Protein AF-A0A960TKS0-F1 (afdb_monomer_lite)

pLDDT: mean 80.81, std 13.72, range [23.64, 98.06]

Foldseek 3Di:
DPCPVCVVVVNDPVLLVVLLCCLVVQVLDLVQLVLSLLLSVLSSLLSVLVVLLPDPDDPVVSVVSLVVSLLCNLVSLLLSLLVVLLVCVVVVPPCSVVLVVLSVVCSVVSVVLSVVCVVPVNVSSVVNSVSSVVSSSCCSVPPVNVVSVVCVVVVNPSNVVVVVCQVLLLHAAAQNSQVSSCVSVVDPPDHGGDDPDLLSQLLSLCNSLVLDLPQLVLLLLLSVLSSLLSVLLNLLVDDDDPVSLVVNLVSLVVSLVSLVLSVVLLLVLCVVLVPVCSVVLVVLSVVVSVVSVVLSVVVVVPPSVSSNVSSSVSNSSSSCCSSPPSSVRCVVCVVCSVVSNVVSVVCVVVVVDDDDPVSVVSSCSSVVPDDPD

Structure (mmCIF, N/CA/C/O backbone):
data_AF-A0A960TKS0-F1
#
_entry.id   AF-A0A960TKS0-F1
#
loop_
_atom_site.group_PDB
_atom_site.id
_atom_site.type_symbol
_atom_site.label_atom_id
_atom_site.label_alt_id
_atom_site.label_comp_id
_atom_site.label_asym_id
_atom_site.label_entity_id
_atom_site.label_seq_id
_atom_site.pdbx_PDB_ins_code
_atom_site.Cartn_x
_atom_site.Cartn_y
_atom_site.Cartn_z
_atom_site.occupancy
_atom_site.B_iso_or_equiv
_atom_site.auth_seq_id
_atom_site.auth_comp_id
_atom_site.auth_asym_id
_atom_site.auth_atom_id
_atom_site.pdbx_PDB_model_num
ATOM 1 N N . MET A 1 1 ? 14.261 31.686 -4.290 1.00 29.03 1 MET A N 1
ATOM 2 C CA . MET A 1 1 ? 14.493 30.701 -5.366 1.00 29.03 1 MET A CA 1
ATOM 3 C C . MET A 1 1 ? 13.372 29.688 -5.274 1.00 29.03 1 MET A C 1
ATOM 5 O O . MET A 1 1 ? 13.028 29.329 -4.158 1.00 29.03 1 MET A O 1
ATOM 9 N N . ALA A 1 2 ? 12.714 29.358 -6.385 1.00 23.64 2 ALA A N 1
ATOM 10 C CA . ALA A 1 2 ? 11.594 28.424 -6.367 1.00 23.64 2 ALA A CA 1
ATOM 11 C C . ALA A 1 2 ? 12.135 27.023 -6.065 1.00 23.64 2 ALA A C 1
ATOM 13 O O . ALA A 1 2 ? 12.734 26.409 -6.942 1.00 23.64 2 ALA A O 1
ATOM 14 N N . THR A 1 3 ? 11.972 26.576 -4.820 1.00 28.86 3 THR A N 1
ATOM 15 C CA . THR A 1 3 ? 12.259 25.207 -4.395 1.00 28.86 3 THR A CA 1
ATOM 16 C C . THR A 1 3 ? 11.462 24.277 -5.300 1.00 28.86 3 THR A C 1
ATOM 18 O O . THR A 1 3 ? 10.240 24.411 -5.410 1.00 28.86 3 THR A O 1
ATOM 21 N N . THR A 1 4 ? 12.139 23.413 -6.044 1.00 33.38 4 THR A N 1
ATOM 22 C CA . THR A 1 4 ? 11.448 22.487 -6.947 1.00 33.38 4 THR A CA 1
ATOM 23 C C . THR A 1 4 ? 10.613 21.503 -6.119 1.00 33.38 4 THR A C 1
ATOM 25 O O . THR A 1 4 ? 10.952 21.206 -4.976 1.00 33.38 4 THR A O 1
ATOM 28 N N . LEU A 1 5 ? 9.515 20.970 -6.673 1.00 34.06 5 LEU A N 1
ATOM 29 C CA . LEU A 1 5 ? 8.706 19.935 -6.000 1.00 34.06 5 LEU A CA 1
ATOM 30 C C . LEU A 1 5 ? 9.573 18.738 -5.548 1.00 34.06 5 LEU A C 1
ATOM 32 O O . LEU A 1 5 ? 9.270 18.099 -4.553 1.00 34.06 5 LEU A O 1
ATOM 36 N N . LEU A 1 6 ? 10.685 18.492 -6.251 1.00 38.09 6 LEU A N 1
ATOM 37 C CA . LEU A 1 6 ? 11.687 17.475 -5.932 1.00 38.09 6 LEU A CA 1
ATOM 38 C C . LEU A 1 6 ? 12.498 17.822 -4.672 1.00 38.09 6 LEU A C 1
ATOM 40 O O . LEU A 1 6 ? 12.660 16.972 -3.807 1.00 38.09 6 LEU A O 1
ATOM 44 N N . GLU A 1 7 ? 12.935 19.073 -4.512 1.00 42.66 7 GLU A N 1
ATOM 45 C CA . GLU A 1 7 ? 13.607 19.534 -3.286 1.00 42.66 7 GLU A CA 1
ATOM 46 C C . GLU A 1 7 ? 12.662 19.536 -2.075 1.00 42.66 7 GLU A C 1
ATOM 48 O O . GLU A 1 7 ? 13.095 19.243 -0.963 1.00 42.66 7 GLU A O 1
ATOM 53 N N . PHE A 1 8 ? 11.369 19.818 -2.284 1.00 45.19 8 PHE A N 1
ATOM 54 C CA . PHE A 1 8 ? 10.342 19.695 -1.241 1.00 45.19 8 PHE A CA 1
ATOM 55 C C . PHE A 1 8 ? 10.125 18.237 -0.802 1.00 45.19 8 PHE A C 1
ATOM 57 O O . PHE A 1 8 ? 9.848 17.990 0.367 1.00 45.19 8 PHE A O 1
ATOM 64 N N . LEU A 1 9 ? 10.303 17.282 -1.719 1.00 49.50 9 LEU A N 1
ATOM 65 C CA . LEU A 1 9 ? 10.216 15.841 -1.466 1.00 49.50 9 LEU A CA 1
ATOM 66 C C . LEU A 1 9 ? 11.556 15.212 -1.051 1.00 49.50 9 LEU A C 1
ATOM 68 O O . LEU A 1 9 ? 11.643 14.000 -0.970 1.00 49.50 9 LEU A O 1
ATOM 72 N N . GLY A 1 10 ? 12.616 15.994 -0.820 1.00 55.44 10 GLY A N 1
ATOM 73 C CA . GLY A 1 10 ? 13.904 15.465 -0.352 1.00 55.44 10 GLY A CA 1
ATOM 74 C C . GLY A 1 10 ? 14.844 14.905 -1.432 1.00 55.44 10 GLY A C 1
ATOM 75 O O . GLY A 1 10 ? 15.977 14.552 -1.092 1.00 55.44 10 GLY A O 1
ATOM 76 N N . LEU A 1 11 ? 14.442 14.913 -2.713 1.00 64.94 11 LEU A N 1
ATOM 77 C CA . LEU A 1 11 ? 15.249 14.532 -3.885 1.00 64.94 11 LEU A CA 1
ATOM 78 C C . LEU A 1 11 ? 16.321 15.587 -4.188 1.00 64.94 11 LEU A C 1
ATOM 80 O O . LEU A 1 11 ? 16.148 16.451 -5.052 1.00 64.94 11 LEU A O 1
ATOM 84 N N . THR A 1 12 ? 17.438 15.521 -3.464 1.00 76.31 12 THR A N 1
ATOM 85 C CA . THR A 1 12 ? 18.626 16.327 -3.768 1.00 76.31 12 THR A CA 1
ATOM 86 C C . THR A 1 12 ? 19.459 15.671 -4.879 1.00 76.31 12 THR A C 1
ATOM 88 O O . THR A 1 12 ? 19.372 14.453 -5.067 1.00 76.31 12 THR A O 1
ATOM 91 N N . PRO A 1 13 ? 20.282 16.438 -5.620 1.00 77.88 13 PRO A N 1
ATOM 92 C CA . PRO A 1 13 ? 21.159 15.880 -6.651 1.00 77.88 13 PRO A CA 1
ATOM 93 C C . PRO A 1 13 ? 22.086 14.768 -6.137 1.00 77.88 13 PRO A C 1
ATOM 95 O O . PRO A 1 13 ? 22.368 13.817 -6.861 1.00 77.88 13 PRO A O 1
ATOM 98 N N . GLU A 1 14 ? 22.539 14.864 -4.886 1.00 80.94 14 GLU A N 1
ATOM 99 C CA . GLU A 1 14 ? 23.403 13.861 -4.257 1.00 80.94 14 GLU A CA 1
ATOM 100 C C . GLU A 1 14 ? 22.658 12.540 -4.036 1.00 80.94 14 GLU A C 1
ATOM 102 O O . GLU A 1 14 ? 23.186 11.475 -4.353 1.00 80.94 14 GLU A O 1
ATOM 107 N N . LEU A 1 15 ? 21.419 12.614 -3.538 1.00 82.81 15 LEU A N 1
ATOM 108 C CA . LEU A 1 15 ? 20.574 11.444 -3.301 1.00 82.81 15 LEU A CA 1
ATOM 109 C C . LEU A 1 15 ? 20.222 10.740 -4.615 1.00 82.81 15 LEU A C 1
ATOM 111 O O . LEU A 1 15 ? 20.266 9.519 -4.716 1.00 82.81 15 LEU A O 1
ATOM 115 N N . GLU A 1 16 ? 19.918 11.513 -5.652 1.00 84.88 16 GLU A N 1
ATOM 116 C CA . GLU A 1 16 ? 19.671 10.975 -6.985 1.00 84.88 16 GLU A CA 1
ATOM 117 C C . GLU A 1 16 ? 20.902 10.268 -7.559 1.00 84.88 16 GLU A C 1
ATOM 119 O O . GLU A 1 16 ? 20.766 9.199 -8.146 1.00 84.88 16 GLU A O 1
ATOM 124 N N . GLN A 1 17 ? 22.099 10.833 -7.382 1.00 87.56 17 GLN A N 1
ATOM 125 C CA . GLN A 1 17 ? 23.336 10.202 -7.837 1.00 87.56 17 GLN A CA 1
ATOM 126 C C . GLN A 1 17 ? 23.604 8.880 -7.101 1.00 87.56 17 GLN A C 1
ATOM 128 O O . GLN A 1 17 ? 24.080 7.920 -7.710 1.00 87.56 17 GLN A O 1
ATOM 133 N N . GLU A 1 18 ? 23.290 8.813 -5.805 1.00 89.56 18 GLU A N 1
ATOM 134 C CA . GLU A 1 18 ? 23.361 7.578 -5.022 1.00 89.56 18 GLU A CA 1
ATOM 135 C C . GLU A 1 18 ? 22.391 6.517 -5.562 1.00 89.56 18 GLU A C 1
ATOM 137 O O . GLU A 1 18 ? 22.807 5.388 -5.834 1.00 89.56 18 GLU A O 1
ATOM 142 N N . ILE A 1 19 ? 21.132 6.892 -5.800 1.00 92.31 19 ILE A N 1
ATOM 143 C CA . ILE A 1 19 ? 20.110 5.999 -6.364 1.00 92.31 19 ILE A CA 1
ATOM 144 C C . ILE A 1 19 ? 20.502 5.532 -7.773 1.00 92.31 19 ILE A C 1
ATOM 146 O O . ILE A 1 19 ? 20.386 4.346 -8.074 1.00 92.31 19 ILE A O 1
ATOM 150 N N . ASP A 1 20 ? 21.015 6.428 -8.623 1.00 91.62 20 ASP A N 1
ATOM 151 C CA . ASP A 1 20 ? 21.479 6.106 -9.981 1.00 91.62 20 ASP A CA 1
ATOM 152 C C . ASP A 1 20 ? 22.578 5.047 -9.958 1.00 91.62 20 ASP A C 1
ATOM 154 O O . ASP A 1 20 ? 22.542 4.074 -10.718 1.00 91.62 20 ASP A O 1
ATOM 158 N N . LYS A 1 21 ? 23.531 5.208 -9.036 1.00 92.44 21 LYS A N 1
ATOM 159 C CA . LYS A 1 21 ? 24.614 4.254 -8.838 1.00 92.44 21 LYS A CA 1
ATOM 160 C C . LYS A 1 21 ? 24.083 2.896 -8.377 1.00 92.44 21 LYS A C 1
ATOM 162 O O . LYS A 1 21 ? 24.409 1.886 -8.998 1.00 92.44 21 LYS A O 1
ATOM 167 N N . ILE A 1 22 ? 23.247 2.872 -7.334 1.00 93.00 22 ILE A N 1
ATOM 168 C CA . ILE A 1 22 ? 22.625 1.643 -6.812 1.00 93.00 22 ILE A CA 1
ATOM 169 C C . ILE A 1 22 ? 21.883 0.912 -7.936 1.00 93.00 22 ILE A C 1
ATOM 171 O O . ILE A 1 22 ? 22.071 -0.290 -8.122 1.00 93.00 22 ILE A O 1
ATOM 175 N N . TRP A 1 23 ? 21.083 1.639 -8.717 1.00 94.69 23 TRP A N 1
ATOM 176 C CA . TRP A 1 23 ? 20.275 1.074 -9.791 1.00 94.69 23 TRP A CA 1
ATOM 177 C C . TRP A 1 23 ? 21.117 0.460 -10.913 1.00 94.69 23 TRP A C 1
ATOM 179 O O . TRP A 1 23 ? 20.883 -0.683 -11.311 1.00 94.69 23 TRP A O 1
ATOM 189 N N . LYS A 1 24 ? 22.116 1.198 -11.413 1.00 90.50 24 LYS A N 1
ATOM 190 C CA . LYS A 1 24 ? 22.960 0.760 -12.537 1.00 90.50 24 LYS A CA 1
ATOM 191 C C . LYS A 1 24 ? 23.892 -0.391 -12.172 1.00 90.50 24 LYS A C 1
ATOM 193 O O . LYS A 1 24 ? 24.143 -1.246 -13.017 1.00 90.50 24 LYS A O 1
ATOM 198 N N . GLU A 1 25 ? 24.407 -0.417 -10.946 1.00 91.88 25 GLU A N 1
ATOM 199 C CA . GLU A 1 25 ? 25.354 -1.446 -10.501 1.00 91.88 25 GLU A CA 1
ATOM 200 C C . GLU A 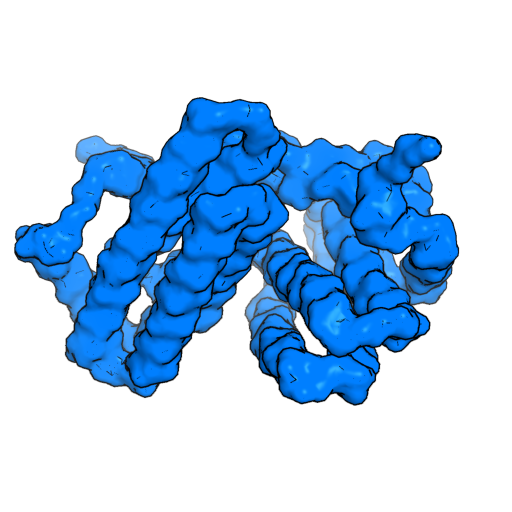1 25 ? 24.654 -2.724 -10.007 1.00 91.88 25 GLU A C 1
ATOM 202 O O . GLU A 1 25 ? 25.235 -3.804 -10.083 1.00 91.88 25 GLU A O 1
ATOM 207 N N . GLY A 1 26 ? 23.411 -2.626 -9.522 1.00 89.31 26 GLY A N 1
ATOM 208 C CA . GLY A 1 26 ? 22.747 -3.722 -8.809 1.00 89.31 26 GLY A CA 1
ATOM 209 C C . GLY A 1 26 ? 21.944 -4.713 -9.654 1.00 89.31 26 GLY A C 1
ATOM 210 O O . GLY A 1 26 ? 21.497 -5.727 -9.130 1.00 89.31 26 GLY A O 1
ATOM 211 N N . GLY A 1 27 ? 21.749 -4.462 -10.953 1.00 90.31 27 GLY A N 1
ATOM 212 C CA . GLY A 1 27 ? 21.009 -5.390 -11.822 1.00 90.31 27 GLY A CA 1
ATOM 213 C C . GLY A 1 27 ? 19.511 -5.505 -11.496 1.00 90.31 27 GLY A C 1
ATOM 214 O O . GLY A 1 27 ? 18.890 -6.517 -11.806 1.00 90.31 27 GLY A O 1
ATOM 215 N N . TYR A 1 28 ? 18.923 -4.467 -10.895 1.00 94.69 28 TYR A N 1
ATOM 216 C CA . TYR A 1 28 ? 17.540 -4.470 -10.396 1.00 94.69 28 TYR A CA 1
ATOM 217 C C . TYR A 1 28 ? 16.462 -4.263 -11.471 1.00 94.69 28 TYR A C 1
ATOM 219 O O . TYR A 1 28 ? 15.277 -4.424 -11.195 1.00 94.69 28 TYR A O 1
ATOM 227 N N . SER A 1 29 ? 16.845 -3.910 -12.702 1.00 94.88 29 SER A N 1
ATOM 228 C CA . SER A 1 29 ? 15.874 -3.657 -13.770 1.00 94.88 29 SER A CA 1
ATOM 229 C C . SER A 1 29 ? 15.241 -4.948 -14.292 1.00 94.88 29 SER A C 1
ATOM 231 O O . SER A 1 29 ? 15.910 -5.913 -14.700 1.00 94.88 29 SER A O 1
ATOM 233 N N . LEU A 1 30 ? 13.915 -4.933 -14.360 1.00 95.00 30 LEU A N 1
ATOM 234 C CA . LEU A 1 30 ? 13.114 -5.970 -14.987 1.00 95.00 30 LEU A CA 1
ATOM 235 C C . LEU A 1 30 ? 12.801 -5.666 -16.453 1.00 95.00 30 LEU A C 1
ATOM 237 O O . LEU A 1 30 ? 12.329 -6.552 -17.164 1.00 95.00 30 LEU A O 1
ATOM 241 N N . ASN A 1 31 ? 13.111 -4.457 -16.933 1.00 92.56 31 ASN A N 1
ATOM 242 C CA . ASN A 1 31 ? 12.661 -3.926 -18.224 1.00 92.56 31 ASN A CA 1
ATOM 243 C C . ASN A 1 31 ? 11.125 -3.867 -18.336 1.00 92.56 31 ASN A C 1
ATOM 245 O O . ASN A 1 31 ? 10.556 -4.025 -19.423 1.00 92.56 31 ASN A O 1
ATOM 249 N N . ILE A 1 32 ? 10.461 -3.642 -17.199 1.00 93.38 32 ILE A N 1
ATOM 250 C CA . ILE A 1 32 ? 9.020 -3.413 -17.092 1.00 93.38 32 ILE A CA 1
ATOM 251 C C . ILE A 1 32 ? 8.852 -2.011 -16.494 1.00 93.38 32 ILE A C 1
ATOM 253 O O . ILE A 1 32 ? 8.927 -1.876 -15.275 1.00 93.38 32 ILE A O 1
ATOM 257 N N . PRO A 1 33 ? 8.657 -0.948 -17.304 1.00 92.44 33 PRO A N 1
ATOM 258 C CA . PRO A 1 33 ? 8.833 0.435 -16.853 1.00 92.44 33 PRO A CA 1
ATOM 259 C C . PRO A 1 33 ? 8.040 0.832 -15.606 1.00 92.44 33 PRO A C 1
ATOM 261 O O . PRO A 1 33 ? 8.549 1.575 -14.776 1.00 92.44 33 PRO A O 1
ATOM 264 N N . VAL A 1 34 ? 6.809 0.333 -15.454 1.00 89.81 34 VAL A N 1
ATOM 265 C CA . VAL A 1 34 ? 5.982 0.636 -14.276 1.00 89.81 34 VAL A CA 1
ATOM 266 C C . VAL A 1 34 ? 6.516 -0.023 -13.000 1.00 89.81 34 VAL A C 1
ATOM 268 O O . VAL A 1 34 ? 6.481 0.603 -11.948 1.00 89.81 34 VAL A O 1
ATOM 271 N N . ILE A 1 35 ? 7.060 -1.240 -13.098 1.00 94.75 35 ILE A N 1
ATOM 272 C CA . ILE A 1 35 ? 7.649 -1.945 -11.956 1.00 94.75 35 ILE A CA 1
ATOM 273 C C . ILE A 1 35 ? 9.020 -1.360 -11.627 1.00 94.75 35 ILE A C 1
ATOM 275 O O . ILE A 1 35 ? 9.285 -1.040 -10.476 1.00 94.75 35 ILE A O 1
ATOM 279 N N . ASP A 1 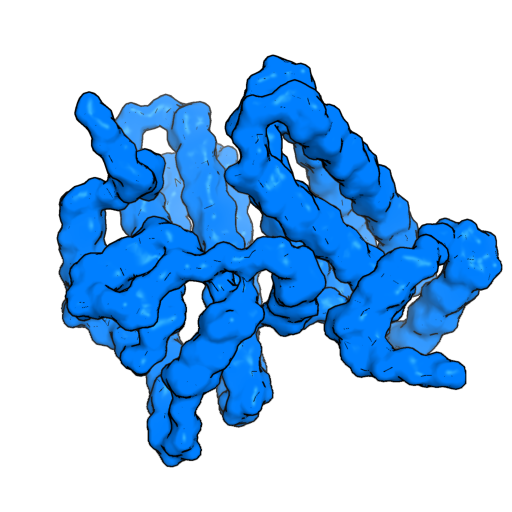36 ? 9.858 -1.113 -12.637 1.00 96.19 36 ASP A N 1
ATOM 280 C CA . ASP A 1 36 ? 11.163 -0.475 -12.442 1.00 96.19 36 ASP A CA 1
ATOM 281 C C . ASP A 1 36 ? 11.015 0.918 -11.795 1.00 96.19 36 ASP A C 1
ATOM 283 O O . ASP A 1 36 ? 11.837 1.314 -10.969 1.00 96.19 36 ASP A O 1
ATOM 287 N N . LEU A 1 37 ? 9.943 1.654 -12.121 1.00 94.06 37 LEU A N 1
ATOM 288 C CA . LEU A 1 37 ? 9.575 2.893 -11.434 1.00 94.06 37 LEU A CA 1
ATOM 289 C C . LEU A 1 37 ? 9.220 2.660 -9.965 1.00 94.06 37 LEU A C 1
ATOM 291 O O . LEU A 1 37 ? 9.697 3.415 -9.117 1.00 94.06 37 LEU A O 1
ATOM 295 N N . GLN A 1 38 ? 8.412 1.644 -9.657 1.00 92.50 38 GLN A N 1
ATOM 296 C CA . GLN A 1 38 ? 8.066 1.318 -8.273 1.00 92.50 38 GLN A CA 1
ATOM 297 C C . GLN A 1 38 ? 9.302 0.884 -7.469 1.00 92.50 38 GLN A C 1
ATOM 299 O O . GLN A 1 38 ? 9.521 1.398 -6.375 1.00 92.50 38 GLN A O 1
ATOM 304 N N . HIS A 1 39 ? 10.182 0.052 -8.029 1.00 97.19 39 HIS A N 1
ATOM 305 C CA . HIS A 1 39 ? 11.446 -0.317 -7.385 1.00 97.19 39 HIS A CA 1
ATOM 306 C C . HIS A 1 39 ? 12.320 0.903 -7.094 1.00 97.19 39 HIS A C 1
ATOM 308 O O . HIS A 1 39 ? 12.823 1.054 -5.983 1.00 97.19 39 HIS A O 1
ATOM 314 N N . LEU A 1 40 ? 12.471 1.811 -8.063 1.00 95.25 40 LEU A N 1
ATOM 315 C CA . LEU A 1 40 ? 13.232 3.045 -7.865 1.00 95.25 40 LEU A CA 1
ATOM 316 C C . LEU A 1 40 ? 12.633 3.939 -6.776 1.00 95.25 40 LEU A C 1
ATOM 318 O O . LEU A 1 40 ? 13.387 4.548 -6.018 1.00 95.25 40 LEU A O 1
ATOM 322 N N . TRP A 1 41 ? 11.305 4.002 -6.665 1.00 92.69 41 TRP A N 1
ATOM 323 C CA . TRP A 1 41 ? 10.654 4.754 -5.593 1.00 92.69 41 TRP A CA 1
ATOM 324 C C . TRP A 1 41 ? 10.863 4.108 -4.218 1.00 92.69 41 TRP A C 1
ATOM 326 O O . TRP A 1 41 ? 11.183 4.811 -3.264 1.00 92.69 41 TRP A O 1
ATOM 336 N N . LEU A 1 42 ? 10.790 2.777 -4.110 1.00 95.38 42 LEU A N 1
ATOM 337 C CA . LEU A 1 42 ? 11.111 2.064 -2.867 1.00 95.38 42 LEU A CA 1
ATOM 338 C C . LEU A 1 42 ? 12.569 2.290 -2.440 1.00 95.38 42 LEU A C 1
ATOM 340 O O . LEU A 1 42 ? 12.834 2.553 -1.267 1.00 95.38 42 LEU A O 1
ATOM 344 N N . ILE A 1 43 ? 13.512 2.258 -3.388 1.00 95.88 43 ILE A N 1
ATOM 345 C CA . ILE A 1 43 ? 14.921 2.595 -3.130 1.00 95.88 43 ILE A CA 1
ATOM 346 C C . ILE A 1 43 ? 15.034 4.037 -2.632 1.00 95.88 43 ILE A C 1
ATOM 348 O O . ILE A 1 43 ? 15.731 4.285 -1.652 1.00 95.88 43 ILE A O 1
ATOM 352 N N . PHE A 1 44 ? 14.318 4.974 -3.257 1.00 92.81 44 PHE A N 1
ATOM 353 C CA . PHE A 1 44 ? 14.291 6.365 -2.821 1.00 92.81 44 PHE A CA 1
ATOM 354 C C . PHE A 1 44 ? 13.801 6.521 -1.372 1.00 92.81 44 PHE A C 1
ATOM 356 O O . PHE A 1 44 ? 14.480 7.183 -0.591 1.00 92.81 44 PHE A O 1
ATOM 363 N N . LEU A 1 45 ? 12.695 5.878 -0.984 1.00 89.88 45 LEU A N 1
ATOM 364 C CA . LEU A 1 45 ? 12.165 5.950 0.387 1.00 89.88 45 LEU A CA 1
ATOM 365 C C . LEU A 1 45 ? 13.155 5.387 1.418 1.00 89.88 45 LEU A C 1
ATOM 367 O O . LEU A 1 45 ? 13.330 5.952 2.498 1.00 89.88 45 LEU A O 1
ATOM 371 N N . ILE A 1 46 ? 13.858 4.305 1.072 1.00 94.06 46 ILE A N 1
ATOM 372 C CA . ILE A 1 46 ? 14.924 3.744 1.912 1.00 94.06 46 ILE A CA 1
ATOM 373 C C . ILE A 1 46 ? 16.093 4.726 2.038 1.00 94.06 46 ILE A C 1
ATOM 375 O O . ILE A 1 46 ? 16.601 4.939 3.140 1.00 94.06 46 ILE A O 1
ATOM 379 N N . SER A 1 47 ? 16.519 5.343 0.936 1.00 91.88 47 SER A N 1
ATOM 380 C CA . SER A 1 47 ? 17.606 6.321 0.957 1.00 91.88 47 SER A CA 1
ATOM 381 C C . SER A 1 47 ? 17.217 7.607 1.701 1.00 91.88 47 SER A C 1
ATOM 383 O O . SER A 1 47 ? 18.068 8.218 2.350 1.00 91.88 47 SER A O 1
ATOM 385 N N . ASP A 1 48 ? 15.940 8.000 1.693 1.00 87.25 48 ASP A N 1
ATOM 386 C CA . ASP A 1 48 ? 15.451 9.132 2.486 1.00 87.25 48 ASP A CA 1
ATOM 387 C C . ASP A 1 48 ? 15.438 8.811 3.994 1.00 87.25 48 ASP A C 1
ATOM 389 O O . ASP A 1 48 ? 15.839 9.650 4.805 1.00 87.25 48 ASP A O 1
ATOM 393 N N . LEU A 1 49 ? 15.136 7.563 4.392 1.00 88.06 49 LEU A N 1
ATOM 394 C CA . LEU A 1 49 ? 15.364 7.093 5.771 1.00 88.06 49 LEU A CA 1
ATOM 395 C C . LEU A 1 49 ? 16.852 7.135 6.159 1.00 88.06 49 LEU A C 1
ATOM 397 O O . LEU A 1 49 ? 17.187 7.570 7.262 1.00 88.06 49 LEU A O 1
ATOM 401 N N . GLU A 1 50 ? 17.759 6.719 5.267 1.00 89.38 50 GLU A N 1
ATOM 402 C CA . GLU A 1 50 ? 19.214 6.788 5.498 1.00 89.38 50 GLU A CA 1
ATOM 403 C C . GLU A 1 50 ? 19.704 8.227 5.670 1.00 89.38 50 GLU A C 1
ATOM 405 O O . GLU A 1 50 ? 20.603 8.500 6.472 1.00 89.38 50 GLU A O 1
ATOM 410 N N . LYS A 1 51 ? 19.115 9.163 4.927 1.00 87.75 51 LYS A N 1
ATOM 411 C CA . LYS A 1 51 ? 19.387 10.590 5.068 1.00 87.75 51 LYS A CA 1
ATOM 412 C C . LYS A 1 51 ? 18.863 11.110 6.401 1.00 87.75 51 LYS A C 1
ATOM 414 O O . LYS A 1 51 ? 19.621 11.766 7.113 1.00 87.75 51 LYS A O 1
ATOM 419 N N . LEU A 1 52 ? 17.618 10.785 6.758 1.00 85.19 52 LEU A N 1
ATOM 420 C CA . LEU A 1 52 ? 16.999 11.172 8.026 1.00 85.19 52 LEU A CA 1
ATOM 421 C C . LEU A 1 52 ? 17.835 10.707 9.227 1.00 85.19 52 LEU A C 1
ATOM 423 O O . LEU A 1 52 ? 18.072 11.489 10.143 1.00 85.19 52 LEU A O 1
ATOM 427 N N . GLN A 1 53 ? 18.351 9.474 9.185 1.00 84.81 53 GLN A N 1
ATOM 428 C CA . GLN A 1 53 ? 19.223 8.912 10.224 1.00 84.81 53 GLN A CA 1
ATOM 429 C C . GLN A 1 53 ? 20.492 9.750 10.467 1.00 84.81 53 GLN A C 1
ATOM 431 O O . GLN A 1 53 ? 21.010 9.787 11.581 1.00 84.81 53 GLN A O 1
ATOM 436 N N . LYS A 1 54 ? 21.014 10.411 9.426 1.00 85.44 54 LYS A N 1
ATOM 437 C CA . LYS A 1 54 ? 22.243 11.219 9.484 1.00 85.44 54 LYS A CA 1
ATOM 438 C C . LYS A 1 54 ? 21.987 12.673 9.893 1.00 85.44 54 LYS A C 1
ATOM 440 O O . LYS A 1 54 ? 22.951 13.412 10.087 1.00 85.44 54 LYS A O 1
ATOM 445 N N . MET A 1 55 ? 20.729 13.109 9.974 1.00 84.19 55 MET A N 1
ATOM 446 C CA . MET A 1 55 ? 20.399 14.487 10.333 1.00 84.19 55 MET A CA 1
ATOM 447 C C . MET A 1 55 ? 20.506 14.716 11.845 1.00 84.19 55 MET A C 1
ATOM 449 O O . MET A 1 55 ? 20.071 13.892 12.645 1.00 84.19 55 MET A O 1
ATOM 453 N N . ASP A 1 56 ? 21.020 15.884 12.234 1.00 84.94 56 ASP A N 1
ATOM 454 C CA . ASP A 1 56 ? 21.035 16.339 13.629 1.00 84.94 56 ASP A CA 1
ATOM 455 C C . ASP A 1 56 ? 19.701 17.028 13.972 1.00 84.94 56 ASP A C 1
ATOM 457 O O . ASP A 1 56 ? 19.581 18.255 13.951 1.00 84.94 56 ASP A O 1
ATOM 461 N N . LEU A 1 57 ? 18.656 16.219 14.184 1.00 79.88 57 LEU A N 1
ATOM 462 C CA . LEU A 1 57 ? 17.298 16.676 14.503 1.00 79.88 57 LEU A CA 1
ATOM 463 C C . LEU A 1 57 ? 16.940 16.425 15.968 1.00 79.88 57 LEU A C 1
ATOM 465 O O . LEU A 1 57 ? 17.380 15.457 16.593 1.00 79.88 57 LEU A O 1
ATOM 469 N N . LYS A 1 58 ? 16.042 17.255 16.512 1.00 83.38 58 LYS A N 1
ATOM 470 C CA . LYS A 1 58 ? 15.429 16.975 17.817 1.00 83.38 58 LYS A CA 1
ATOM 471 C C . LYS A 1 58 ? 14.506 15.761 17.720 1.00 83.38 58 LYS A C 1
ATOM 473 O O . LYS A 1 58 ? 13.895 15.517 16.684 1.00 83.38 58 LYS A O 1
ATOM 478 N N . LYS A 1 59 ? 14.330 15.047 18.838 1.00 78.12 59 LYS A N 1
ATOM 479 C CA . LYS A 1 59 ? 13.521 13.814 18.916 1.00 78.12 59 LYS A CA 1
ATOM 480 C C . LYS A 1 59 ? 12.109 13.964 18.329 1.00 78.12 59 LYS A C 1
ATOM 482 O O . LYS A 1 59 ? 11.670 13.084 17.597 1.00 78.12 59 LYS A O 1
ATOM 487 N N . ASP A 1 60 ? 11.424 15.068 18.625 1.00 75.19 60 ASP A N 1
ATOM 488 C CA . ASP A 1 60 ? 10.053 15.298 18.147 1.00 75.19 60 ASP A CA 1
ATOM 489 C C . ASP A 1 60 ? 9.999 15.589 16.639 1.00 75.19 60 ASP A C 1
ATOM 491 O O . ASP A 1 60 ? 9.083 15.140 15.958 1.00 75.19 60 ASP A O 1
ATOM 495 N N . GLU A 1 61 ? 10.999 16.289 16.095 1.00 74.81 61 GLU A N 1
ATOM 496 C CA . GLU A 1 61 ? 11.104 16.565 14.656 1.00 74.81 61 GLU A CA 1
ATOM 497 C C . GLU A 1 61 ? 11.454 15.287 13.888 1.00 74.81 61 GLU A C 1
ATOM 499 O O . GLU A 1 61 ? 10.794 14.960 12.903 1.00 74.81 61 GLU A O 1
ATOM 504 N N . LEU A 1 62 ? 12.435 14.524 14.387 1.00 79.38 62 LEU A N 1
ATOM 505 C CA . LEU A 1 62 ? 12.828 13.223 13.845 1.00 79.38 62 LEU A CA 1
ATOM 506 C C . LEU A 1 62 ? 11.626 12.282 13.743 1.00 79.38 62 LEU A C 1
ATOM 508 O O . LEU A 1 62 ? 11.437 11.640 12.714 1.00 79.38 62 LEU A O 1
ATOM 512 N N . LYS A 1 63 ? 10.799 12.233 14.795 1.00 75.62 63 LYS A N 1
ATOM 513 C CA . LYS A 1 63 ? 9.601 11.394 14.836 1.00 75.62 63 LYS A CA 1
ATOM 514 C C . LYS A 1 63 ? 8.615 11.741 13.718 1.00 75.62 63 LYS A C 1
ATOM 516 O O . LYS A 1 63 ? 8.133 10.832 13.057 1.00 75.62 63 LYS A O 1
ATOM 521 N N . VAL A 1 64 ? 8.358 13.025 13.464 1.00 70.25 64 VAL A N 1
ATOM 522 C CA . VAL A 1 64 ? 7.421 13.451 12.408 1.00 70.25 64 VAL A CA 1
ATOM 523 C C . VAL A 1 64 ? 7.918 13.054 11.016 1.00 70.25 64 VAL A C 1
ATOM 525 O O . VAL A 1 64 ? 7.149 12.520 10.222 1.00 70.25 64 VAL A O 1
ATOM 528 N N . TYR A 1 65 ? 9.197 13.291 10.706 1.00 76.94 65 TYR A N 1
ATOM 529 C CA . TYR A 1 65 ? 9.762 12.873 9.416 1.00 76.94 65 TYR A CA 1
ATOM 530 C C . TYR A 1 65 ? 9.768 11.354 9.267 1.00 76.94 65 TYR A C 1
ATOM 532 O O . TYR A 1 65 ? 9.422 10.841 8.207 1.00 76.94 65 TYR A O 1
ATOM 540 N N . TYR A 1 66 ? 10.117 10.643 10.337 1.00 81.88 66 TYR A N 1
ATOM 541 C CA . TYR A 1 66 ? 10.116 9.190 10.363 1.00 81.88 66 TYR A CA 1
ATOM 542 C C . TYR A 1 66 ? 8.721 8.613 10.090 1.00 81.88 66 TYR A C 1
ATOM 544 O O . TYR A 1 66 ? 8.580 7.749 9.226 1.00 81.88 66 TYR A O 1
ATOM 552 N N . GLU A 1 67 ? 7.695 9.112 10.785 1.00 72.75 67 GLU A N 1
ATOM 553 C CA . GLU A 1 67 ? 6.303 8.700 10.577 1.00 72.75 67 GLU A CA 1
ATOM 554 C C . GLU A 1 67 ? 5.892 8.955 9.121 1.00 72.75 67 GLU A C 1
ATOM 556 O O . GLU A 1 67 ? 5.435 8.038 8.453 1.00 72.75 67 GLU A O 1
ATOM 561 N N . ASN A 1 68 ? 6.167 10.141 8.568 1.00 70.56 68 ASN A N 1
ATOM 562 C CA . ASN A 1 68 ? 5.810 10.445 7.179 1.00 70.56 68 ASN A CA 1
ATOM 563 C C . ASN A 1 68 ? 6.469 9.491 6.163 1.00 70.56 68 ASN A C 1
ATOM 565 O O . ASN A 1 68 ? 5.790 9.003 5.263 1.00 70.56 68 ASN A O 1
ATOM 569 N N . ILE A 1 69 ? 7.774 9.214 6.295 1.00 77.81 69 ILE A N 1
ATOM 570 C CA . ILE A 1 69 ? 8.483 8.336 5.347 1.00 77.81 69 ILE A CA 1
ATOM 571 C C . ILE A 1 69 ? 8.022 6.882 5.499 1.00 77.81 69 ILE A C 1
ATOM 573 O O . ILE A 1 69 ? 7.857 6.179 4.505 1.00 77.81 69 ILE A O 1
ATOM 577 N N . THR A 1 70 ? 7.821 6.404 6.729 1.00 79.81 70 THR A N 1
ATOM 578 C CA . THR A 1 70 ? 7.446 5.000 6.959 1.00 79.81 70 THR A CA 1
ATOM 579 C C . THR A 1 70 ? 6.001 4.684 6.616 1.00 79.81 70 THR A C 1
ATOM 581 O O . THR A 1 70 ? 5.729 3.569 6.176 1.00 79.81 70 THR A O 1
ATOM 584 N N . HIS A 1 71 ? 5.103 5.658 6.746 1.00 70.31 71 HIS A N 1
ATOM 585 C CA . HIS A 1 71 ? 3.743 5.564 6.231 1.00 70.31 71 HIS A CA 1
ATOM 586 C C . HIS A 1 71 ? 3.748 5.395 4.706 1.00 70.31 71 HIS A C 1
ATOM 588 O O . HIS A 1 71 ? 3.314 4.355 4.210 1.00 70.31 71 HIS A O 1
ATOM 594 N N . GLU A 1 72 ? 4.389 6.322 3.980 1.00 75.38 72 GLU A N 1
ATOM 595 C CA . GLU A 1 72 ? 4.541 6.240 2.517 1.00 75.38 72 GLU A CA 1
ATOM 596 C C . GLU A 1 72 ? 5.219 4.928 2.085 1.00 75.38 72 GLU A C 1
ATOM 598 O O . GLU A 1 72 ? 4.812 4.300 1.112 1.00 75.38 72 GLU A O 1
ATOM 603 N N . LEU A 1 73 ? 6.228 4.463 2.829 1.00 81.38 73 LEU A N 1
ATOM 604 C CA . LEU A 1 73 ? 6.901 3.194 2.559 1.00 81.38 73 LEU A CA 1
ATOM 605 C C . LEU A 1 73 ? 5.962 1.992 2.673 1.00 81.38 73 LEU A C 1
ATOM 607 O O . LEU A 1 73 ? 5.986 1.135 1.789 1.00 81.38 73 LEU A O 1
ATOM 611 N N . ILE A 1 74 ? 5.170 1.896 3.745 1.00 77.25 74 ILE A N 1
ATOM 612 C CA . ILE A 1 74 ? 4.209 0.800 3.918 1.00 77.25 74 ILE A CA 1
ATOM 613 C C . ILE A 1 74 ? 3.192 0.840 2.778 1.00 77.25 74 ILE A C 1
ATOM 615 O O . ILE A 1 74 ? 3.007 -0.169 2.099 1.00 77.25 74 ILE A O 1
ATOM 619 N N . ASP A 1 75 ? 2.585 1.998 2.536 1.00 68.06 75 ASP A N 1
ATOM 620 C CA . ASP A 1 75 ? 1.553 2.177 1.519 1.00 68.06 75 ASP A CA 1
ATOM 621 C C . ASP A 1 75 ? 2.053 1.810 0.126 1.00 68.06 75 ASP A C 1
ATOM 623 O O . ASP A 1 75 ? 1.455 0.976 -0.565 1.00 68.06 75 ASP A O 1
ATOM 627 N N . PHE A 1 76 ? 3.195 2.373 -0.259 1.00 78.44 76 PHE A N 1
ATOM 628 C CA . PHE A 1 76 ? 3.758 2.157 -1.578 1.00 78.44 76 PHE A CA 1
ATOM 629 C C . PHE A 1 76 ? 4.240 0.717 -1.773 1.00 78.44 76 PHE A C 1
ATOM 631 O O . PHE A 1 76 ? 4.105 0.165 -2.863 1.00 78.44 76 PHE A O 1
ATOM 638 N N . THR A 1 77 ? 4.739 0.067 -0.716 1.00 83.31 77 THR A N 1
ATOM 639 C CA . THR A 1 77 ? 5.075 -1.364 -0.755 1.00 83.31 77 THR A CA 1
ATOM 640 C C . THR A 1 77 ? 3.830 -2.207 -1.036 1.00 83.31 77 THR A C 1
ATOM 642 O O . THR A 1 77 ? 3.865 -3.086 -1.896 1.00 83.31 77 THR A O 1
ATOM 645 N N . ILE A 1 78 ? 2.710 -1.943 -0.351 1.00 78.69 78 ILE A N 1
ATOM 646 C CA . ILE A 1 78 ? 1.468 -2.695 -0.579 1.00 78.69 78 ILE A CA 1
ATOM 647 C C . ILE A 1 78 ? 0.928 -2.403 -1.991 1.00 78.69 78 ILE A C 1
ATOM 649 O O . ILE A 1 78 ? 0.490 -3.333 -2.669 1.00 78.69 78 ILE A O 1
ATOM 653 N N . GLU A 1 79 ? 0.974 -1.150 -2.464 1.00 74.62 79 GLU A N 1
ATOM 654 C CA . GLU A 1 79 ? 0.596 -0.777 -3.840 1.00 74.62 79 GLU A CA 1
ATOM 655 C C . GLU A 1 79 ? 1.427 -1.530 -4.888 1.00 74.62 79 GLU A C 1
ATOM 657 O O . GLU A 1 79 ? 0.871 -2.094 -5.835 1.00 74.62 79 GLU A O 1
ATOM 662 N N . HIS A 1 80 ? 2.743 -1.582 -4.695 1.00 86.19 80 HIS A N 1
ATOM 663 C CA . HIS A 1 80 ? 3.675 -2.294 -5.561 1.00 86.19 80 HIS A CA 1
ATOM 664 C C . HIS A 1 80 ? 3.381 -3.800 -5.612 1.00 86.19 80 HIS A C 1
ATOM 666 O O . HIS A 1 80 ? 3.083 -4.327 -6.686 1.00 86.19 80 HIS A O 1
ATOM 672 N N . PHE A 1 81 ? 3.341 -4.472 -4.459 1.00 87.94 81 PHE A N 1
ATOM 673 C CA . PHE A 1 81 ? 3.038 -5.906 -4.384 1.00 87.94 81 PHE A CA 1
ATOM 674 C C . PHE A 1 81 ? 1.681 -6.248 -4.985 1.00 87.94 81 PHE A C 1
ATOM 676 O O . PHE A 1 81 ? 1.517 -7.268 -5.647 1.00 87.94 81 PHE A O 1
ATOM 683 N N . SER A 1 82 ? 0.693 -5.383 -4.787 1.00 78.56 82 SER A N 1
ATOM 684 C CA . SER A 1 82 ? -0.643 -5.603 -5.324 1.00 78.56 82 SER A CA 1
ATOM 685 C C . SER A 1 82 ? -0.680 -5.505 -6.852 1.00 78.56 82 SER A C 1
ATOM 687 O O . SER A 1 82 ? -1.411 -6.261 -7.498 1.00 78.56 82 SER A O 1
ATOM 689 N N . LEU A 1 83 ? 0.116 -4.609 -7.452 1.00 80.62 83 LEU A N 1
ATOM 690 C CA . LEU A 1 83 ? 0.266 -4.544 -8.906 1.00 80.62 83 LEU A CA 1
ATOM 691 C C . LEU A 1 83 ? 0.886 -5.838 -9.446 1.00 80.62 83 LEU A C 1
ATOM 693 O O . LEU A 1 83 ? 0.355 -6.420 -10.395 1.00 80.62 83 LEU A O 1
ATOM 697 N N . GLU A 1 84 ? 1.967 -6.307 -8.828 1.00 87.38 84 GLU A N 1
ATOM 698 C CA . GLU A 1 84 ? 2.633 -7.553 -9.210 1.00 87.38 84 GLU A CA 1
ATOM 699 C C . GLU A 1 84 ? 1.719 -8.769 -9.066 1.00 87.38 84 GLU A C 1
ATOM 701 O O . GLU A 1 84 ? 1.520 -9.520 -10.018 1.00 87.38 84 GLU A O 1
ATOM 706 N N . GLU A 1 85 ? 1.066 -8.925 -7.918 1.00 83.69 85 GLU A N 1
ATOM 707 C CA . GLU A 1 85 ? 0.130 -10.020 -7.663 1.00 83.69 85 GLU A CA 1
ATOM 708 C C . GLU A 1 85 ? -1.067 -9.998 -8.624 1.00 83.69 85 GLU A C 1
ATOM 710 O O . GLU A 1 85 ? -1.543 -11.053 -9.058 1.00 83.69 85 GLU A O 1
ATOM 715 N N . GLY A 1 86 ? -1.535 -8.807 -9.011 1.00 75.69 86 GLY A N 1
ATOM 716 C CA . GLY A 1 86 ? -2.553 -8.637 -10.044 1.00 75.69 86 GLY A CA 1
ATOM 717 C C . GLY A 1 86 ? -2.076 -9.111 -11.421 1.00 75.69 86 GLY A C 1
ATOM 718 O O . GLY A 1 86 ? -2.820 -9.785 -12.139 1.00 75.69 86 GLY A O 1
ATOM 719 N N . ILE A 1 87 ? -0.823 -8.817 -11.781 1.00 83.25 87 ILE A N 1
ATOM 720 C CA . ILE A 1 87 ? -0.174 -9.329 -12.997 1.00 83.25 87 ILE A CA 1
ATOM 721 C C . ILE A 1 87 ? -0.037 -10.857 -12.921 1.00 83.25 87 ILE A C 1
ATOM 723 O O . ILE A 1 87 ? -0.384 -11.550 -13.880 1.00 83.25 87 ILE A O 1
ATOM 727 N N . PHE A 1 88 ? 0.408 -11.398 -11.785 1.00 87.25 88 PHE A N 1
ATOM 728 C CA . PHE A 1 88 ? 0.571 -12.838 -11.575 1.00 87.25 88 PHE A CA 1
ATOM 729 C C . PHE A 1 88 ? -0.744 -13.585 -11.749 1.00 87.25 88 PHE A C 1
ATOM 731 O O . PHE A 1 88 ? -0.782 -14.609 -12.429 1.00 87.25 88 PHE A O 1
ATOM 738 N N . LEU A 1 89 ? -1.827 -13.056 -11.177 1.00 76.88 89 LEU A N 1
ATOM 739 C CA . LEU A 1 89 ? -3.166 -13.613 -11.332 1.00 76.88 89 LEU A CA 1
ATOM 740 C C . LEU A 1 89 ? -3.650 -13.527 -12.782 1.00 76.88 89 LEU A C 1
ATOM 742 O O . LEU A 1 89 ? -4.265 -14.462 -13.281 1.00 76.88 89 LEU A O 1
ATOM 746 N N . ARG A 1 90 ? -3.379 -12.415 -13.473 1.00 82.50 90 ARG A N 1
ATOM 747 C CA . ARG A 1 90 ? -3.829 -12.210 -14.855 1.00 82.50 90 ARG A CA 1
ATOM 748 C C . ARG A 1 90 ? -3.202 -13.194 -15.844 1.00 82.50 90 ARG A C 1
ATOM 750 O O . ARG A 1 90 ? -3.849 -13.535 -16.835 1.00 82.50 90 ARG A O 1
ATOM 757 N N . PHE A 1 91 ? -1.954 -13.574 -15.602 1.00 86.44 91 PHE A N 1
ATOM 758 C CA . PHE A 1 91 ? -1.131 -14.373 -16.510 1.00 86.44 91 PHE A CA 1
ATOM 759 C C . PHE A 1 91 ? -0.778 -15.760 -15.959 1.00 86.44 91 PHE A C 1
ATOM 761 O O . PHE A 1 91 ? 0.146 -16.403 -16.462 1.00 86.44 91 PHE A O 1
ATOM 768 N N . ASP A 1 92 ? -1.505 -16.201 -14.930 1.00 85.00 92 ASP A N 1
ATOM 769 C CA . ASP A 1 92 ? -1.368 -17.519 -14.313 1.00 85.00 92 ASP A CA 1
ATOM 770 C C . ASP A 1 92 ? 0.087 -17.852 -13.928 1.00 85.00 92 ASP A C 1
ATOM 772 O O . ASP A 1 92 ? 0.580 -18.950 -14.188 1.00 85.00 92 ASP A O 1
ATOM 776 N N . TYR A 1 93 ? 0.803 -16.893 -13.326 1.00 90.94 93 TYR A N 1
ATOM 777 C CA . TYR A 1 93 ? 2.189 -17.100 -12.897 1.00 90.94 93 TYR A CA 1
ATOM 778 C C . TYR A 1 93 ? 2.264 -18.250 -11.867 1.00 90.94 93 TYR A C 1
ATOM 780 O O . TYR A 1 93 ? 1.659 -18.136 -10.794 1.00 90.94 93 TYR A O 1
ATOM 788 N N . PRO A 1 94 ? 3.011 -19.343 -12.130 1.00 93.00 94 PRO A N 1
ATOM 789 C CA . PRO A 1 94 ? 2.956 -20.556 -11.309 1.00 93.00 94 PRO A CA 1
ATOM 790 C C . PRO A 1 94 ? 3.328 -20.349 -9.837 1.00 93.00 94 PRO A C 1
ATOM 792 O O . PRO A 1 94 ? 2.739 -20.975 -8.956 1.00 93.00 94 PRO A O 1
ATOM 795 N N . ASN A 1 95 ? 4.266 -19.440 -9.558 1.00 93.12 95 ASN A N 1
ATOM 796 C CA . ASN A 1 95 ? 4.755 -19.187 -8.201 1.00 93.12 95 ASN A CA 1
ATOM 797 C C . ASN A 1 95 ? 3.967 -18.087 -7.465 1.00 93.12 95 ASN A C 1
ATOM 799 O O . ASN A 1 95 ? 4.366 -17.698 -6.368 1.00 93.12 95 ASN A O 1
ATOM 803 N N . ASN A 1 96 ? 2.835 -17.612 -8.009 1.00 85.50 96 ASN A N 1
ATOM 804 C CA . ASN A 1 96 ? 2.015 -16.536 -7.427 1.00 85.50 96 ASN A CA 1
ATOM 805 C C . ASN A 1 96 ? 1.738 -16.739 -5.926 1.00 85.50 96 ASN A C 1
ATOM 807 O O . ASN A 1 96 ? 1.993 -15.857 -5.112 1.00 85.50 96 ASN A O 1
ATOM 811 N N . ALA A 1 97 ? 1.274 -17.930 -5.530 1.00 80.44 97 ALA A N 1
ATOM 812 C CA . ALA A 1 97 ? 0.928 -18.206 -4.135 1.00 80.44 97 ALA A CA 1
ATOM 813 C C . ALA A 1 97 ? 2.137 -18.121 -3.184 1.00 80.44 97 ALA A C 1
ATOM 815 O O . ALA A 1 97 ? 2.006 -17.635 -2.060 1.00 80.44 97 ALA A O 1
ATOM 816 N N . GLN A 1 98 ? 3.309 -18.589 -3.626 1.00 90.56 98 GLN A N 1
ATOM 817 C CA . GLN A 1 98 ? 4.541 -18.510 -2.841 1.00 90.56 98 GLN A CA 1
ATOM 818 C C . GLN A 1 98 ? 5.033 -17.065 -2.741 1.00 90.56 98 GLN A C 1
ATOM 820 O O . GLN A 1 98 ? 5.355 -16.612 -1.646 1.00 90.56 98 GLN A O 1
ATOM 825 N N . HIS A 1 99 ? 5.033 -16.347 -3.860 1.00 90.69 99 HIS A N 1
ATOM 826 C CA . HIS A 1 99 ? 5.490 -14.966 -3.948 1.00 90.69 99 HIS A CA 1
ATOM 827 C C . HIS A 1 99 ? 4.615 -14.039 -3.079 1.00 90.69 99 HIS A C 1
ATOM 829 O O . HIS A 1 99 ? 5.108 -13.361 -2.179 1.00 90.69 99 HIS A O 1
ATOM 835 N N . LYS A 1 100 ? 3.285 -14.152 -3.194 1.00 79.81 100 LYS A N 1
ATOM 836 C CA . LYS A 1 100 ? 2.318 -13.456 -2.327 1.00 79.81 100 LYS A CA 1
ATOM 837 C C . LYS A 1 100 ? 2.534 -13.742 -0.837 1.00 79.81 100 LYS A C 1
ATOM 839 O O . LYS A 1 100 ? 2.364 -12.862 0.004 1.00 79.81 100 LYS A O 1
ATOM 844 N N . LYS A 1 101 ? 2.923 -14.968 -0.472 1.00 81.19 101 LYS A N 1
ATOM 845 C CA . LYS A 1 101 ? 3.235 -15.302 0.926 1.00 81.19 101 LYS A CA 1
ATOM 846 C C . LYS A 1 101 ? 4.474 -14.550 1.425 1.00 81.19 101 LYS A C 1
ATOM 848 O O . LYS A 1 101 ? 4.481 -14.119 2.576 1.00 81.19 101 LYS A O 1
ATOM 853 N N . GLN A 1 102 ? 5.496 -14.379 0.585 1.00 90.25 102 GLN A N 1
ATOM 854 C CA . GLN A 1 102 ? 6.689 -13.594 0.922 1.00 90.25 102 GLN A CA 1
ATOM 855 C C . GLN A 1 102 ? 6.331 -12.118 1.136 1.00 90.25 102 GLN A C 1
ATOM 857 O O . GLN A 1 102 ? 6.736 -11.545 2.146 1.00 90.25 102 GLN A O 1
ATOM 862 N N . HIS A 1 103 ? 5.492 -11.546 0.267 1.00 91.25 103 HIS A N 1
ATOM 863 C CA . HIS A 1 103 ? 4.953 -10.189 0.420 1.00 91.25 103 HIS A CA 1
ATOM 864 C C . HIS A 1 103 ? 4.196 -10.001 1.734 1.00 91.25 103 HIS A C 1
ATOM 866 O O . HIS A 1 103 ? 4.473 -9.079 2.499 1.00 91.25 103 HIS A O 1
ATOM 872 N N . GLN A 1 104 ? 3.275 -10.913 2.049 1.00 80.12 104 GLN A N 1
ATOM 873 C CA . GLN A 1 104 ? 2.502 -10.863 3.293 1.00 80.12 104 GLN A CA 1
ATOM 874 C C . GLN A 1 104 ? 3.401 -10.929 4.534 1.00 80.12 104 GLN A C 1
ATOM 876 O O . GLN A 1 104 ? 3.199 -10.174 5.485 1.00 80.12 104 GLN A O 1
ATOM 881 N N . GLN A 1 105 ? 4.411 -11.804 4.518 1.00 88.75 105 GLN A N 1
ATOM 882 C CA . GLN A 1 105 ? 5.393 -11.900 5.598 1.00 88.75 105 GLN A CA 1
ATOM 883 C C . GLN A 1 105 ? 6.225 -10.622 5.726 1.00 88.75 105 GLN A C 1
ATOM 885 O O . GLN A 1 105 ? 6.460 -10.167 6.845 1.00 88.75 105 GLN A O 1
ATOM 890 N N . PHE A 1 106 ? 6.637 -10.022 4.606 1.00 93.31 106 PHE A N 1
ATOM 891 C CA . PHE A 1 106 ? 7.366 -8.758 4.616 1.00 93.31 106 PHE A CA 1
ATOM 892 C C . PHE A 1 106 ? 6.540 -7.635 5.231 1.00 93.31 106 PHE A C 1
ATOM 894 O O . PHE A 1 106 ? 7.019 -6.990 6.157 1.00 93.31 106 PHE A O 1
ATOM 901 N N . ILE A 1 107 ? 5.293 -7.447 4.788 1.00 84.38 107 ILE A N 1
ATOM 902 C CA . ILE A 1 107 ? 4.399 -6.408 5.317 1.00 84.38 107 ILE A CA 1
ATOM 903 C C . ILE A 1 107 ? 4.163 -6.582 6.818 1.00 84.38 107 ILE A C 1
ATOM 905 O O . ILE A 1 107 ? 4.179 -5.598 7.556 1.00 84.38 107 ILE A O 1
ATOM 909 N N . TYR A 1 108 ? 3.974 -7.820 7.282 1.00 81.31 108 TYR A N 1
ATOM 910 C CA . TYR A 1 108 ? 3.813 -8.105 8.707 1.00 81.31 108 TYR A CA 1
ATOM 911 C C . TYR A 1 108 ? 5.041 -7.657 9.516 1.00 81.31 108 TYR A C 1
ATOM 913 O O . TYR A 1 108 ? 4.911 -6.895 10.470 1.00 81.31 108 TYR A O 1
ATOM 921 N N . VAL A 1 109 ? 6.242 -8.074 9.098 1.00 89.62 109 VAL A N 1
ATOM 922 C CA . VAL A 1 109 ? 7.496 -7.719 9.786 1.00 89.62 109 VAL A CA 1
ATOM 923 C C . VAL A 1 109 ? 7.817 -6.228 9.647 1.00 89.62 109 VAL A C 1
ATOM 925 O O . VAL A 1 109 ? 8.389 -5.634 10.558 1.00 89.62 109 VAL A O 1
ATOM 928 N N . LEU A 1 110 ? 7.460 -5.610 8.520 1.00 89.88 110 LEU A N 1
ATOM 929 C CA . LEU A 1 110 ? 7.649 -4.185 8.283 1.00 89.88 110 LEU A CA 1
ATOM 930 C C . LEU A 1 110 ? 6.844 -3.354 9.283 1.00 89.88 110 LEU A C 1
ATOM 932 O O . LEU A 1 110 ? 7.417 -2.474 9.918 1.00 89.88 110 LEU A O 1
ATOM 936 N N . LYS A 1 111 ? 5.551 -3.651 9.457 1.00 85.00 111 LYS A N 1
ATOM 937 C CA . LYS A 1 111 ? 4.688 -2.931 10.407 1.00 85.00 111 LYS A CA 1
ATOM 938 C C . LYS A 1 111 ? 5.195 -3.051 11.839 1.00 85.00 111 LYS A C 1
ATOM 940 O O . LYS A 1 111 ? 5.336 -2.035 12.508 1.00 85.00 111 LYS A O 1
ATOM 945 N N . ASP A 1 112 ? 5.557 -4.262 12.256 1.00 84.56 112 ASP A N 1
ATOM 946 C CA . ASP A 1 112 ? 6.126 -4.525 13.582 1.00 84.56 112 ASP A CA 1
ATOM 947 C C . ASP A 1 112 ? 7.397 -3.687 13.825 1.00 84.56 112 ASP A C 1
ATOM 949 O O . ASP A 1 112 ? 7.489 -2.935 14.793 1.00 84.56 112 ASP A O 1
ATOM 953 N N . ARG A 1 113 ? 8.340 -3.691 12.873 1.00 87.19 113 ARG A N 1
ATOM 954 C CA . ARG A 1 113 ? 9.571 -2.886 12.971 1.00 87.19 113 ARG A CA 1
ATOM 955 C C . ARG A 1 113 ? 9.319 -1.383 12.940 1.00 87.19 113 ARG A C 1
ATOM 957 O O . ARG A 1 113 ? 10.068 -0.645 13.574 1.00 87.19 113 ARG A O 1
ATOM 964 N N . VAL A 1 114 ? 8.321 -0.917 12.187 1.00 85.06 114 VAL A N 1
ATOM 965 C CA . VAL A 1 114 ? 7.948 0.506 12.153 1.00 85.06 114 VAL A CA 1
ATOM 966 C C . VAL A 1 114 ? 7.378 0.946 13.505 1.00 85.06 114 VAL A C 1
ATOM 968 O O . VAL A 1 114 ? 7.727 2.016 14.011 1.00 85.06 114 VAL A O 1
ATOM 971 N N . GLU A 1 115 ? 6.582 0.093 14.151 1.00 79.62 115 GLU A N 1
ATOM 972 C CA . GLU A 1 115 ? 6.080 0.342 15.504 1.00 79.62 115 GLU A CA 1
ATOM 973 C C . GLU A 1 115 ? 7.205 0.354 16.555 1.00 79.62 115 GLU A C 1
ATOM 975 O O . GLU A 1 115 ? 7.220 1.239 17.415 1.00 79.62 115 GLU A O 1
ATOM 980 N N . GLU A 1 116 ? 8.197 -0.543 16.466 1.00 75.94 116 GLU A N 1
ATOM 981 C CA . GLU A 1 116 ? 9.353 -0.577 17.384 1.00 75.94 116 GLU A CA 1
ATOM 982 C C . GLU A 1 116 ? 10.126 0.754 17.425 1.00 75.94 116 GLU A C 1
ATOM 984 O O . GLU A 1 116 ? 10.578 1.199 18.487 1.00 75.94 116 GLU A O 1
ATOM 989 N N . VAL A 1 117 ? 10.248 1.440 16.284 1.00 66.94 117 VAL A N 1
ATOM 990 C CA . VAL A 1 117 ? 10.976 2.716 16.191 1.00 66.94 117 VAL A CA 1
ATOM 991 C C . VAL A 1 117 ? 10.277 3.840 16.956 1.00 66.94 117 VAL A C 1
ATOM 993 O O . VAL A 1 117 ? 10.937 4.762 17.439 1.00 66.94 117 VAL A O 1
ATOM 996 N N . SER A 1 118 ? 8.964 3.737 17.177 1.00 62.62 118 SER A N 1
ATOM 997 C CA . SER A 1 118 ? 8.223 4.700 18.002 1.00 62.62 118 SER A CA 1
ATOM 998 C C . SER A 1 118 ? 8.686 4.714 19.467 1.00 62.62 118 SER A C 1
ATOM 1000 O O . SER A 1 118 ? 8.434 5.689 20.182 1.00 62.62 118 SER A O 1
ATOM 1002 N N . ILE A 1 119 ? 9.377 3.657 19.911 1.00 62.88 119 ILE A N 1
ATOM 1003 C CA . ILE A 1 119 ? 9.860 3.468 21.283 1.00 62.88 119 ILE A CA 1
ATOM 1004 C C . ILE A 1 119 ? 11.307 3.974 21.431 1.00 62.88 119 ILE A C 1
ATOM 1006 O O . ILE A 1 119 ? 11.599 4.724 22.368 1.00 62.88 119 ILE A O 1
ATOM 1010 N N . ASP A 1 120 ? 12.196 3.631 20.491 1.00 71.00 120 ASP A N 1
ATOM 1011 C CA . ASP A 1 120 ? 13.593 4.096 20.445 1.00 71.00 120 ASP A CA 1
ATOM 1012 C C . ASP A 1 120 ? 14.040 4.440 19.007 1.00 71.00 120 ASP A C 1
ATOM 1014 O O . ASP A 1 120 ? 14.587 3.582 18.303 1.00 71.00 120 ASP A O 1
ATOM 1018 N N . PRO A 1 121 ? 13.835 5.696 18.559 1.00 67.56 121 PRO A N 1
ATOM 1019 C CA . PRO A 1 121 ? 14.055 6.080 17.169 1.00 67.56 121 PRO A CA 1
ATOM 1020 C C . PRO A 1 121 ? 15.493 5.889 16.676 1.00 67.56 121 PRO A C 1
ATOM 1022 O O . PRO A 1 121 ? 15.717 5.427 15.562 1.00 67.56 121 PRO A O 1
ATOM 1025 N N . VAL A 1 122 ? 16.485 6.220 17.507 1.00 67.69 122 VAL A N 1
ATOM 1026 C CA . VAL A 1 122 ? 17.882 6.321 17.058 1.00 67.69 122 VAL A CA 1
ATOM 1027 C C . VAL A 1 122 ? 18.469 4.943 16.743 1.00 67.69 122 VAL A C 1
ATOM 1029 O O . VAL A 1 122 ? 19.096 4.775 15.700 1.00 67.69 122 VAL A O 1
ATOM 1032 N N . SER A 1 123 ? 18.246 3.944 17.604 1.00 72.06 123 SER A N 1
ATOM 1033 C CA . SER A 1 123 ? 18.802 2.596 17.396 1.00 72.06 123 SER A CA 1
ATOM 1034 C C . SER A 1 123 ? 17.959 1.719 16.462 1.00 72.06 123 SER A C 1
ATOM 1036 O O . SER A 1 123 ? 18.459 0.739 15.900 1.00 72.06 123 SER A O 1
ATOM 1038 N N . SER A 1 124 ? 16.682 2.060 16.273 1.00 79.62 124 SER A N 1
ATOM 1039 C CA . SER A 1 124 ? 15.735 1.221 15.531 1.00 79.62 124 SER A CA 1
ATOM 1040 C C . SER A 1 124 ? 15.624 1.604 14.052 1.00 79.62 124 SER A C 1
ATOM 1042 O O . SER A 1 124 ? 15.413 0.717 13.223 1.00 79.62 124 SER A O 1
ATOM 1044 N N . ILE A 1 125 ? 15.877 2.872 13.684 1.00 85.44 125 ILE A N 1
ATOM 1045 C CA . ILE A 1 125 ? 15.948 3.304 12.272 1.00 85.44 125 ILE A CA 1
ATOM 1046 C C . ILE A 1 125 ? 17.034 2.526 11.513 1.00 85.44 125 ILE A C 1
ATOM 1048 O O . ILE A 1 125 ? 16.776 2.026 10.420 1.00 85.44 125 ILE A O 1
ATOM 1052 N N . GLU A 1 126 ? 18.218 2.332 12.106 1.00 87.94 126 GLU A N 1
ATOM 1053 C CA . GLU A 1 126 ? 19.308 1.568 11.475 1.00 87.94 126 GLU A CA 1
ATOM 1054 C C . GLU A 1 126 ? 18.896 0.117 11.173 1.00 87.94 126 GLU A C 1
ATOM 1056 O O . GLU A 1 126 ? 19.139 -0.413 10.084 1.00 87.94 126 GLU A O 1
ATOM 1061 N N . LYS A 1 127 ? 18.237 -0.535 12.140 1.00 90.25 127 LYS A N 1
ATOM 1062 C CA . LYS A 1 127 ? 17.758 -1.918 12.003 1.00 90.25 127 LYS A CA 1
ATOM 1063 C C . LYS A 1 127 ? 16.676 -2.035 10.935 1.00 90.25 127 LYS A C 1
ATOM 1065 O O . LYS A 1 127 ? 16.658 -3.036 10.213 1.00 90.25 127 LYS A O 1
ATOM 1070 N N . LEU A 1 128 ? 15.789 -1.043 10.847 1.00 92.75 128 LEU A N 1
ATOM 1071 C CA . LEU A 1 128 ? 14.755 -0.968 9.822 1.00 92.75 128 LEU A CA 1
ATOM 1072 C C . LEU A 1 128 ? 15.384 -0.812 8.434 1.00 92.75 128 LEU A C 1
ATOM 1074 O O . LEU A 1 128 ? 15.130 -1.652 7.576 1.00 92.75 128 LEU A O 1
ATOM 1078 N N . ILE A 1 129 ? 16.275 0.166 8.240 1.00 94.06 129 ILE A N 1
ATOM 1079 C CA . ILE A 1 129 ? 16.995 0.389 6.973 1.00 94.06 129 ILE A CA 1
ATOM 1080 C C . ILE A 1 129 ? 17.698 -0.890 6.514 1.00 94.06 129 ILE A C 1
ATOM 1082 O O . ILE A 1 129 ? 17.536 -1.319 5.372 1.00 94.06 129 ILE A O 1
ATOM 1086 N N . LYS A 1 130 ? 18.452 -1.543 7.409 1.00 94.69 130 LYS A N 1
ATOM 1087 C CA . LYS A 1 130 ? 19.170 -2.782 7.082 1.00 94.69 130 LYS A CA 1
ATOM 1088 C C . LYS A 1 130 ? 18.222 -3.891 6.630 1.00 94.69 130 LYS A C 1
ATOM 1090 O O . LYS A 1 130 ? 18.540 -4.624 5.698 1.00 94.69 130 LYS A O 1
ATOM 1095 N N . PHE A 1 131 ? 17.071 -4.027 7.281 1.00 96.12 131 PHE A N 1
ATOM 1096 C CA . PHE A 1 131 ? 16.060 -5.004 6.890 1.00 96.12 131 PHE A CA 1
ATOM 1097 C C . PHE A 1 131 ? 15.426 -4.692 5.542 1.00 96.12 131 PHE A C 1
ATOM 1099 O O . PHE A 1 131 ? 15.364 -5.589 4.708 1.00 96.12 131 PHE A O 1
ATOM 1106 N N . LEU A 1 132 ? 15.038 -3.437 5.315 1.00 97.56 132 LEU A N 1
ATOM 1107 C CA . LEU A 1 132 ? 14.460 -2.984 4.053 1.00 97.56 132 LEU A CA 1
ATOM 1108 C C . LEU A 1 132 ? 15.414 -3.231 2.884 1.00 97.56 132 LEU A C 1
ATOM 1110 O O . LEU A 1 132 ? 15.018 -3.850 1.906 1.00 97.56 132 LEU A O 1
ATOM 1114 N N . LYS A 1 133 ? 16.686 -2.825 3.012 1.00 96.75 133 LYS A N 1
ATOM 1115 C CA . LYS A 1 133 ? 17.710 -3.028 1.973 1.00 96.75 133 LYS A CA 1
ATOM 1116 C C . LYS A 1 133 ? 17.938 -4.505 1.690 1.00 96.75 133 LYS A C 1
ATOM 1118 O O . LYS A 1 133 ? 17.915 -4.918 0.535 1.00 96.75 133 LYS A O 1
ATOM 1123 N N . ASN A 1 134 ? 18.147 -5.300 2.740 1.00 96.44 134 ASN A N 1
ATOM 1124 C CA . ASN A 1 134 ? 18.404 -6.727 2.581 1.00 96.44 134 ASN A CA 1
ATOM 1125 C C . ASN A 1 134 ? 17.231 -7.431 1.900 1.00 96.44 134 ASN A C 1
ATOM 1127 O O . ASN A 1 134 ? 17.459 -8.237 1.005 1.00 96.44 134 ASN A O 1
ATOM 1131 N N . TRP A 1 135 ? 16.002 -7.129 2.323 1.00 98.06 135 TRP A N 1
ATOM 1132 C CA . TRP A 1 135 ? 14.820 -7.750 1.750 1.00 98.06 135 TRP A CA 1
ATOM 1133 C C . TRP A 1 135 ? 14.589 -7.276 0.316 1.00 98.06 135 TRP A C 1
ATOM 1135 O O . TRP A 1 135 ? 14.549 -8.116 -0.570 1.00 98.06 135 TRP A O 1
ATOM 1145 N N . LEU A 1 136 ? 14.529 -5.961 0.067 1.00 97.88 136 LEU A N 1
ATOM 1146 C CA . LEU A 1 136 ? 14.207 -5.406 -1.251 1.00 97.88 136 LEU A CA 1
ATOM 1147 C C . LEU A 1 136 ? 15.199 -5.871 -2.322 1.00 97.88 136 LEU A C 1
ATOM 1149 O O . LEU A 1 136 ? 14.792 -6.376 -3.360 1.00 97.88 136 LEU A O 1
ATOM 1153 N N . PHE A 1 137 ? 16.506 -5.746 -2.075 1.00 97.06 137 PHE A N 1
ATOM 1154 C CA . PHE A 1 137 ? 17.502 -6.092 -3.092 1.00 97.06 137 PHE A CA 1
ATOM 1155 C C . PHE A 1 137 ? 17.580 -7.597 -3.360 1.00 97.06 137 PHE A C 1
ATOM 1157 O O . PHE A 1 137 ? 17.713 -7.996 -4.516 1.00 97.06 137 PHE A O 1
ATOM 1164 N N . SER A 1 138 ? 17.477 -8.430 -2.318 1.00 96.62 138 SER A N 1
ATOM 1165 C CA . SER A 1 138 ? 17.426 -9.888 -2.483 1.00 96.62 138 SER A CA 1
ATOM 1166 C C . SER A 1 138 ? 16.139 -10.301 -3.196 1.00 96.62 138 SER A C 1
ATOM 1168 O O . SER A 1 138 ? 16.206 -11.075 -4.142 1.00 96.62 138 SER A O 1
ATOM 1170 N N . HIS A 1 139 ? 14.991 -9.719 -2.838 1.00 97.31 139 HIS A N 1
ATOM 1171 C CA . HIS A 1 139 ? 13.705 -10.033 -3.455 1.00 97.31 139 HIS A CA 1
ATOM 1172 C C . HIS A 1 139 ? 13.677 -9.695 -4.949 1.00 97.31 139 HIS A C 1
ATOM 1174 O O . HIS A 1 139 ? 13.364 -10.567 -5.758 1.00 97.31 139 HIS A O 1
ATOM 1180 N N . ILE A 1 140 ? 14.137 -8.496 -5.329 1.00 97.44 140 ILE A N 1
ATOM 1181 C CA . ILE A 1 140 ? 14.208 -8.102 -6.741 1.00 97.44 140 ILE A CA 1
ATOM 1182 C C . ILE A 1 140 ? 15.083 -9.071 -7.540 1.00 97.44 140 ILE A C 1
ATOM 1184 O O . ILE A 1 140 ? 14.706 -9.503 -8.628 1.00 97.44 140 ILE A O 1
ATOM 1188 N N . ILE A 1 141 ? 16.259 -9.424 -7.016 1.00 96.19 141 ILE A N 1
ATOM 1189 C CA . ILE A 1 141 ? 17.217 -10.282 -7.725 1.00 96.19 141 ILE A CA 1
ATOM 1190 C C . ILE A 1 141 ? 16.743 -11.739 -7.786 1.00 96.19 141 ILE A C 1
ATOM 1192 O O . ILE A 1 141 ? 16.887 -12.382 -8.826 1.00 96.19 141 ILE A O 1
ATOM 1196 N N . GLU A 1 142 ? 16.225 -12.270 -6.681 1.00 94.44 142 GLU A N 1
ATOM 1197 C CA . GLU A 1 142 ? 15.949 -13.699 -6.510 1.00 94.44 142 GLU A CA 1
ATOM 1198 C C . GLU A 1 142 ? 14.523 -14.094 -6.895 1.00 94.44 142 GLU A C 1
ATOM 1200 O O . GLU A 1 142 ? 14.313 -15.242 -7.271 1.00 94.44 142 GLU A O 1
ATOM 1205 N N . HIS A 1 143 ? 13.552 -13.181 -6.821 1.00 95.94 143 HIS A N 1
ATOM 1206 C CA . HIS A 1 143 ? 12.137 -13.486 -7.041 1.00 95.94 143 HIS A CA 1
ATOM 1207 C C . HIS A 1 143 ? 11.532 -12.681 -8.194 1.00 95.94 143 HIS A C 1
ATOM 1209 O O . HIS A 1 143 ? 10.877 -13.272 -9.057 1.00 95.94 143 HIS A O 1
ATOM 1215 N N . ASP A 1 144 ? 11.808 -11.381 -8.307 1.00 97.50 144 ASP A N 1
ATOM 1216 C CA . ASP A 1 144 ? 11.149 -10.569 -9.344 1.00 97.50 144 ASP A CA 1
ATOM 1217 C C . ASP A 1 144 ? 11.713 -10.850 -10.743 1.00 97.50 144 ASP A C 1
ATOM 1219 O O . ASP A 1 144 ? 10.994 -10.917 -11.749 1.00 97.50 144 ASP A O 1
ATOM 1223 N N . GLN A 1 145 ? 13.018 -11.132 -10.826 1.00 96.00 145 GLN A N 1
ATOM 1224 C CA . GLN A 1 145 ? 13.637 -11.601 -12.070 1.00 96.00 145 GLN A CA 1
ATOM 1225 C C . GLN A 1 145 ? 13.054 -12.949 -12.546 1.00 96.00 145 GLN A C 1
ATOM 1227 O O . GLN A 1 145 ? 13.106 -13.238 -13.748 1.00 96.00 145 GLN A O 1
ATOM 1232 N N . GLU A 1 146 ? 12.471 -13.772 -11.660 1.00 96.19 146 GLU A N 1
ATOM 1233 C CA . GLU A 1 146 ? 11.866 -15.055 -12.046 1.00 96.19 146 GLU A CA 1
ATOM 1234 C C . GLU A 1 146 ? 10.596 -14.859 -12.874 1.00 96.19 146 GLU A C 1
ATOM 1236 O O . GLU A 1 146 ? 10.454 -15.477 -13.935 1.00 96.19 146 GLU A O 1
ATOM 1241 N N . TYR A 1 147 ? 9.689 -13.969 -12.453 1.00 95.06 147 TYR A N 1
ATOM 1242 C CA . TYR A 1 147 ? 8.467 -13.731 -13.221 1.00 95.06 147 TYR A CA 1
ATOM 1243 C C . TYR A 1 147 ? 8.775 -13.026 -14.546 1.00 95.06 147 TYR A C 1
ATOM 1245 O O . TYR A 1 147 ? 8.145 -13.315 -15.565 1.00 95.06 147 TYR A O 1
ATOM 1253 N N . LYS A 1 148 ? 9.797 -12.159 -14.582 1.00 94.75 148 LYS A N 1
ATOM 1254 C CA . LYS A 1 148 ? 10.295 -11.561 -15.829 1.00 94.75 148 LYS A CA 1
ATOM 1255 C C . LYS A 1 148 ? 10.715 -12.652 -16.811 1.00 94.75 148 LYS A C 1
ATOM 1257 O O . LYS A 1 148 ? 10.318 -12.621 -17.977 1.00 94.75 148 LYS A O 1
ATOM 1262 N N . LYS A 1 149 ? 11.498 -13.631 -16.345 1.00 95.06 149 LYS A N 1
ATOM 1263 C CA . LYS A 1 149 ? 11.916 -14.779 -17.157 1.00 95.06 149 LYS A CA 1
ATOM 1264 C C . LYS A 1 149 ? 10.709 -15.590 -17.635 1.00 95.06 149 LYS A C 1
ATOM 1266 O O . LYS A 1 149 ? 10.626 -15.890 -18.824 1.00 95.06 149 LYS A O 1
ATOM 1271 N N . TYR A 1 150 ? 9.754 -15.868 -16.750 1.00 96.56 150 TYR A N 1
ATOM 1272 C CA . TYR A 1 150 ? 8.517 -16.567 -17.099 1.00 96.56 150 TYR A CA 1
ATOM 1273 C C . TYR A 1 150 ? 7.753 -15.861 -18.231 1.00 96.56 150 TYR A C 1
ATOM 1275 O O . TYR A 1 150 ? 7.408 -16.502 -19.227 1.00 96.56 150 TYR A O 1
ATOM 1283 N N . PHE A 1 151 ? 7.538 -14.544 -18.138 1.00 94.50 151 PHE A N 1
ATOM 1284 C CA . PHE A 1 151 ? 6.815 -13.791 -19.169 1.00 94.50 151 PHE A CA 1
ATOM 1285 C C . PHE A 1 151 ? 7.552 -13.771 -20.512 1.00 94.50 151 PHE A C 1
ATOM 1287 O O . PHE A 1 151 ? 6.912 -13.894 -21.559 1.00 94.50 151 PHE A O 1
ATOM 1294 N N . LEU A 1 152 ? 8.887 -13.694 -20.498 1.00 94.31 152 LEU A N 1
ATOM 1295 C CA . LEU A 1 152 ? 9.702 -13.795 -21.711 1.00 94.31 152 LEU A CA 1
ATOM 1296 C C . LEU A 1 152 ? 9.567 -15.172 -22.379 1.00 94.31 152 LEU A C 1
ATOM 1298 O O . LEU A 1 152 ? 9.330 -15.246 -23.585 1.00 94.31 152 LEU A O 1
ATOM 1302 N N . GLU A 1 153 ? 9.671 -16.258 -21.610 1.00 96.31 153 GLU A N 1
ATOM 1303 C CA . GLU A 1 153 ? 9.564 -17.636 -22.117 1.00 96.31 153 GLU A CA 1
ATOM 1304 C C . GLU A 1 153 ? 8.178 -17.937 -22.704 1.00 96.31 153 GLU A C 1
ATOM 1306 O O . GLU A 1 153 ? 8.065 -18.600 -23.739 1.00 96.31 153 GLU A O 1
ATOM 1311 N N . HIS A 1 154 ? 7.126 -17.382 -22.100 1.00 95.50 154 HIS A N 1
ATOM 1312 C CA . HIS A 1 154 ? 5.738 -17.564 -22.532 1.00 95.50 154 HIS A CA 1
ATOM 1313 C C . HIS A 1 154 ? 5.280 -16.526 -23.569 1.00 95.50 154 HIS A C 1
ATOM 1315 O O . HIS A 1 154 ? 4.124 -16.552 -23.992 1.00 95.50 154 HIS A O 1
ATOM 1321 N N . LYS A 1 155 ? 6.180 -15.637 -24.021 1.00 95.50 155 LYS A N 1
ATOM 1322 C CA . LYS A 1 155 ? 5.902 -14.568 -25.000 1.00 95.50 155 LYS A CA 1
ATOM 1323 C C . LYS A 1 155 ? 4.752 -13.646 -24.573 1.00 95.50 155 LYS A C 1
ATOM 1325 O O . LYS A 1 155 ? 3.971 -13.184 -25.405 1.00 95.50 155 LYS A O 1
ATOM 1330 N N . ILE A 1 156 ? 4.647 -13.389 -23.274 1.00 93.25 156 ILE A N 1
ATOM 1331 C CA . ILE A 1 156 ? 3.658 -12.483 -22.695 1.00 93.25 156 ILE A CA 1
ATOM 1332 C C . ILE A 1 156 ? 4.200 -11.056 -22.792 1.00 93.25 156 ILE A C 1
ATOM 1334 O O . ILE A 1 156 ? 5.237 -10.730 -22.215 1.00 93.25 156 ILE A O 1
ATOM 1338 N N . ASP A 1 157 ? 3.484 -10.184 -23.505 1.00 93.00 157 ASP A N 1
ATOM 1339 C CA . ASP A 1 157 ? 3.821 -8.760 -23.585 1.00 93.00 157 ASP A CA 1
ATOM 1340 C C . ASP A 1 157 ? 3.275 -8.006 -22.364 1.00 93.00 157 ASP A C 1
ATOM 1342 O O . ASP A 1 157 ? 2.238 -7.335 -22.401 1.00 93.00 157 ASP A O 1
ATOM 1346 N N . ILE A 1 158 ? 3.992 -8.144 -21.251 1.00 92.50 158 ILE A N 1
ATOM 1347 C CA . ILE A 1 158 ? 3.674 -7.457 -19.998 1.00 92.50 158 ILE A CA 1
ATOM 1348 C C . ILE A 1 158 ? 3.707 -5.931 -20.149 1.00 92.50 158 ILE A C 1
ATOM 1350 O O . ILE A 1 158 ? 2.899 -5.226 -19.549 1.00 92.50 158 ILE A O 1
ATOM 1354 N N . ASN A 1 159 ? 4.573 -5.406 -21.016 1.00 90.50 159 ASN A N 1
ATOM 1355 C CA . ASN A 1 159 ? 4.684 -3.972 -21.250 1.00 90.50 159 ASN A CA 1
ATOM 1356 C C . ASN A 1 159 ? 3.440 -3.416 -21.951 1.00 90.50 159 ASN A C 1
ATOM 1358 O O . ASN A 1 159 ? 2.973 -2.331 -21.597 1.00 90.50 159 ASN A O 1
ATOM 1362 N N . ALA A 1 160 ? 2.858 -4.151 -22.901 1.00 89.19 160 ALA A N 1
ATOM 1363 C CA . ALA A 1 160 ? 1.572 -3.791 -23.492 1.00 89.19 160 ALA A CA 1
ATOM 1364 C C . ALA A 1 160 ? 0.432 -3.824 -22.463 1.00 89.19 160 ALA A C 1
ATOM 1366 O O . ALA A 1 160 ? -0.399 -2.913 -22.450 1.00 89.19 160 ALA A O 1
ATOM 1367 N N . TYR A 1 161 ? 0.414 -4.821 -21.573 1.00 86.19 161 TYR A N 1
ATOM 1368 C CA . TYR A 1 161 ? -0.578 -4.902 -20.498 1.00 86.19 161 TYR A CA 1
ATOM 1369 C C . TYR A 1 161 ? -0.483 -3.711 -19.535 1.00 86.19 161 TYR A C 1
ATOM 1371 O O . TYR A 1 161 ? -1.474 -3.009 -19.328 1.00 86.19 161 TYR A O 1
ATOM 1379 N N . CYS A 1 162 ? 0.716 -3.407 -19.032 1.00 84.81 162 CYS A N 1
ATOM 1380 C CA . CYS A 1 162 ? 0.948 -2.272 -18.139 1.00 84.81 162 CYS A CA 1
ATOM 1381 C C . CYS A 1 162 ? 0.624 -0.925 -18.809 1.00 84.81 162 CYS A C 1
ATOM 1383 O O . CYS A 1 162 ? 0.052 -0.043 -18.171 1.00 84.81 162 CYS A O 1
ATOM 1385 N N . LYS A 1 163 ? 0.896 -0.769 -20.115 1.00 84.81 163 LYS A N 1
ATOM 1386 C CA . LYS A 1 163 ? 0.450 0.405 -20.893 1.00 84.81 163 LYS A CA 1
ATOM 1387 C C . LYS A 1 163 ? -1.076 0.527 -20.940 1.00 84.81 163 LYS A C 1
ATOM 1389 O O . LYS A 1 163 ? -1.588 1.645 -20.912 1.00 84.81 163 LYS A O 1
ATOM 1394 N N . GLY A 1 164 ? -1.793 -0.596 -21.004 1.00 78.75 164 GLY A N 1
ATOM 1395 C CA . GLY A 1 164 ? -3.251 -0.644 -20.877 1.00 78.75 164 GLY A CA 1
ATOM 1396 C C . GLY A 1 164 ? -3.722 -0.133 -19.517 1.00 78.75 164 GLY A C 1
ATOM 1397 O O . GLY A 1 164 ? -4.518 0.800 -19.468 1.00 78.75 164 GLY A O 1
ATOM 1398 N N . LEU A 1 165 ? -3.143 -0.650 -18.427 1.00 76.50 165 LEU A N 1
ATOM 1399 C CA . LEU A 1 165 ? -3.461 -0.198 -17.066 1.00 76.50 165 LEU A CA 1
ATOM 1400 C C . LEU A 1 165 ? -3.216 1.307 -16.884 1.00 76.50 165 LEU A C 1
ATOM 1402 O O . LEU A 1 165 ? -4.065 2.015 -16.351 1.00 76.50 165 LEU A O 1
ATOM 1406 N N . ILE A 1 166 ? -2.088 1.809 -17.391 1.00 77.06 166 ILE A N 1
ATOM 1407 C CA . ILE A 1 166 ? -1.743 3.238 -17.405 1.00 77.06 166 ILE A CA 1
ATOM 1408 C C . ILE A 1 166 ? -2.794 4.059 -18.164 1.00 77.06 166 ILE A C 1
ATOM 1410 O O . ILE A 1 166 ? -3.271 5.079 -17.664 1.00 77.06 166 ILE A O 1
ATOM 1414 N N . LYS A 1 167 ? -3.177 3.621 -19.368 1.00 75.12 167 LYS A N 1
ATOM 1415 C CA . LYS A 1 167 ? -4.175 4.308 -20.201 1.00 75.12 167 LYS A CA 1
ATOM 1416 C C . LYS A 1 167 ? -5.540 4.370 -19.515 1.00 75.12 167 LYS A C 1
ATOM 1418 O O . LYS A 1 167 ? -6.207 5.403 -19.584 1.00 75.12 167 LYS A O 1
ATOM 1423 N N . ASP A 1 168 ? -5.918 3.292 -18.839 1.00 70.38 168 ASP A N 1
ATOM 1424 C CA . ASP A 1 168 ? -7.186 3.166 -18.122 1.00 70.38 168 ASP A CA 1
ATOM 1425 C C . ASP A 1 168 ? -7.131 3.794 -16.714 1.00 70.38 168 ASP A C 1
ATOM 1427 O O . ASP A 1 168 ? -8.114 3.761 -15.971 1.00 70.38 168 ASP A O 1
ATOM 1431 N N . LYS A 1 169 ? -5.994 4.417 -16.362 1.00 66.25 169 LYS A N 1
ATOM 1432 C CA . LYS A 1 169 ? -5.708 5.038 -15.061 1.00 66.25 169 LYS A CA 1
ATOM 1433 C C . LYS A 1 169 ? -5.847 4.071 -13.878 1.00 66.25 169 LYS A C 1
ATOM 1435 O O . LYS A 1 169 ? -6.138 4.477 -12.758 1.00 66.25 169 LYS A O 1
ATOM 1440 N N . MET A 1 170 ? -5.612 2.787 -14.128 1.00 64.69 170 MET A N 1
ATOM 1441 C CA . MET A 1 170 ? -5.536 1.731 -13.119 1.00 64.69 170 MET A CA 1
ATOM 1442 C C . MET A 1 170 ? -4.132 1.610 -12.518 1.00 64.69 170 MET A C 1
ATOM 1444 O O . MET A 1 170 ? -3.800 0.583 -11.955 1.00 64.69 170 MET A O 1
ATOM 1448 N N . VAL A 1 171 ? -3.268 2.604 -12.697 1.00 68.06 171 VAL A N 1
ATOM 1449 C CA . VAL A 1 171 ? -2.032 2.771 -11.930 1.00 68.06 171 VAL A CA 1
ATOM 1450 C C . VAL A 1 171 ? -1.897 4.264 -11.691 1.00 68.06 171 VAL A C 1
ATOM 1452 O O . VAL A 1 171 ? -1.973 5.048 -12.643 1.00 68.06 171 VAL A O 1
ATOM 1455 N N . ASN A 1 172 ? -1.722 4.656 -10.435 1.00 70.38 172 ASN A N 1
ATOM 1456 C CA . ASN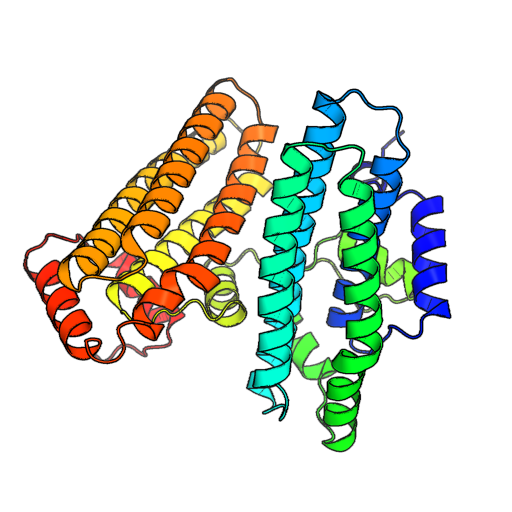 A 1 172 ? -1.400 6.032 -10.093 1.00 70.38 172 ASN A CA 1
ATOM 1457 C C . ASN A 1 172 ? 0.118 6.195 -10.136 1.00 70.38 172 ASN A C 1
ATOM 1459 O O . ASN A 1 172 ? 0.844 5.377 -9.580 1.00 70.38 172 ASN A O 1
ATOM 1463 N N . ILE A 1 173 ? 0.587 7.232 -10.825 1.00 75.88 173 ILE A N 1
ATOM 1464 C CA . ILE A 1 173 ? 2.011 7.564 -10.885 1.00 75.88 173 ILE A CA 1
ATOM 1465 C C . ILE A 1 173 ? 2.140 9.030 -10.518 1.00 75.88 173 ILE A C 1
ATOM 1467 O O . ILE A 1 173 ? 1.715 9.904 -11.282 1.00 75.88 173 ILE A O 1
ATOM 1471 N N . ASP A 1 174 ? 2.722 9.288 -9.353 1.00 70.88 174 ASP A N 1
ATOM 1472 C CA . ASP A 1 174 ? 3.002 10.642 -8.909 1.00 70.88 174 ASP A CA 1
ATOM 1473 C C . ASP A 1 174 ? 4.051 11.302 -9.814 1.00 70.88 174 ASP A C 1
ATOM 1475 O O . ASP A 1 174 ? 4.926 10.662 -10.412 1.00 70.88 174 ASP A O 1
ATOM 1479 N N . LYS A 1 175 ? 3.983 12.626 -9.916 1.00 72.56 175 LYS A N 1
ATOM 1480 C CA . LYS A 1 175 ? 4.938 13.408 -10.695 1.00 72.56 175 LYS A CA 1
ATOM 1481 C C . LYS A 1 175 ? 6.382 13.184 -10.250 1.00 72.56 175 LYS A C 1
ATOM 1483 O O . LYS A 1 175 ? 7.277 13.150 -11.095 1.00 72.56 175 LYS A O 1
ATOM 1488 N N . ALA A 1 176 ? 6.629 13.063 -8.950 1.00 73.88 176 ALA A N 1
ATOM 1489 C CA . ALA A 1 176 ? 7.952 12.818 -8.398 1.00 73.88 176 ALA A CA 1
ATOM 1490 C C . ALA A 1 176 ? 8.474 11.433 -8.773 1.00 73.88 176 ALA A C 1
ATOM 1492 O O . ALA A 1 176 ? 9.611 11.330 -9.230 1.00 73.88 176 ALA A O 1
ATOM 1493 N N . GLN A 1 177 ? 7.619 10.411 -8.696 1.00 83.38 177 GLN A N 1
ATOM 1494 C CA . GLN A 1 177 ? 7.931 9.048 -9.130 1.00 83.38 177 GLN A CA 1
ATOM 1495 C C . GLN A 1 177 ? 8.313 9.014 -10.615 1.00 83.38 177 GLN A C 1
ATOM 1497 O O . GLN A 1 177 ? 9.382 8.523 -10.980 1.00 83.38 177 GLN A O 1
ATOM 1502 N N . ALA A 1 178 ? 7.482 9.613 -11.478 1.00 82.06 178 ALA A N 1
ATOM 1503 C CA . ALA A 1 178 ? 7.755 9.688 -12.912 1.00 82.06 178 ALA A CA 1
ATOM 1504 C C . ALA A 1 178 ? 9.053 10.457 -13.210 1.00 82.06 178 ALA A C 1
ATOM 1506 O O . ALA A 1 178 ? 9.837 10.053 -14.069 1.00 82.06 178 ALA A O 1
ATOM 1507 N N . ASN A 1 179 ? 9.300 11.565 -12.506 1.00 82.44 179 ASN A N 1
ATOM 1508 C CA . ASN A 1 179 ? 10.517 12.354 -12.682 1.00 82.44 179 ASN A CA 1
ATOM 1509 C C . ASN A 1 179 ? 11.765 11.590 -12.246 1.00 82.44 179 ASN A C 1
ATOM 1511 O O . ASN A 1 179 ? 12.742 11.593 -12.991 1.00 82.44 179 ASN A O 1
ATOM 1515 N N . LEU A 1 180 ? 11.740 10.941 -11.078 1.00 86.06 180 LEU A N 1
ATOM 1516 C CA . LEU A 1 180 ? 12.850 10.121 -10.603 1.00 86.06 180 LEU A CA 1
ATOM 1517 C C . LEU A 1 180 ? 13.166 9.032 -11.630 1.00 86.06 180 LEU A C 1
ATOM 1519 O O . LEU A 1 180 ? 14.284 8.976 -12.138 1.00 86.06 180 LEU A O 1
ATOM 1523 N N . TYR A 1 181 ? 12.159 8.245 -12.014 1.00 89.94 181 TYR A N 1
ATOM 1524 C CA . TYR A 1 181 ? 12.318 7.174 -12.991 1.00 89.94 181 TYR A CA 1
ATOM 1525 C C . TYR A 1 181 ? 12.939 7.669 -14.300 1.00 89.94 181 TYR A C 1
ATOM 1527 O O . TYR A 1 181 ? 13.954 7.137 -14.751 1.00 89.94 181 TYR A O 1
ATOM 1535 N N . ASN A 1 182 ? 12.364 8.715 -14.899 1.00 87.69 182 ASN A N 1
ATOM 1536 C CA . ASN A 1 182 ? 12.824 9.251 -16.179 1.00 87.69 182 ASN A CA 1
ATOM 1537 C C . ASN A 1 182 ? 14.262 9.785 -16.111 1.00 87.69 182 ASN A C 1
ATOM 1539 O O . ASN A 1 182 ? 14.995 9.690 -17.094 1.00 87.69 182 ASN A O 1
ATOM 1543 N N . ARG A 1 183 ? 14.685 10.340 -14.968 1.00 87.19 183 ARG A N 1
ATOM 1544 C CA . ARG A 1 183 ? 16.047 10.862 -14.792 1.00 87.19 183 ARG A CA 1
ATOM 1545 C C . ARG A 1 183 ? 17.070 9.740 -14.643 1.00 87.19 183 ARG A C 1
ATOM 1547 O O . ARG A 1 183 ? 18.054 9.742 -15.377 1.00 87.19 183 ARG A O 1
ATOM 1554 N N . ILE A 1 184 ? 16.793 8.749 -13.795 1.00 88.19 184 ILE A N 1
ATOM 1555 C CA . ILE A 1 184 ? 17.690 7.604 -13.565 1.00 88.19 184 ILE A CA 1
ATOM 1556 C C . ILE A 1 184 ? 17.822 6.737 -14.825 1.00 88.19 184 ILE A C 1
ATOM 1558 O O . ILE A 1 184 ? 18.917 6.354 -15.235 1.00 88.19 184 ILE A O 1
ATOM 1562 N N . THR A 1 185 ? 16.706 6.467 -15.501 1.00 87.19 185 THR A N 1
ATOM 1563 C CA . THR A 1 185 ? 16.692 5.604 -16.695 1.00 87.19 185 THR A CA 1
ATOM 1564 C C . THR A 1 185 ? 16.978 6.352 -17.997 1.00 87.19 185 THR A C 1
ATOM 1566 O O . THR A 1 185 ? 17.076 5.728 -19.051 1.00 87.19 185 THR A O 1
ATOM 1569 N N . SER A 1 186 ? 17.105 7.686 -17.955 1.00 84.12 186 SER A N 1
ATOM 1570 C CA . SER A 1 186 ? 17.150 8.546 -19.151 1.00 84.12 186 SER A CA 1
ATOM 1571 C C . SER A 1 186 ? 15.974 8.304 -20.121 1.00 84.12 186 SER A C 1
ATOM 1573 O O . SER A 1 186 ? 16.091 8.522 -21.329 1.00 84.12 186 SER A O 1
ATOM 1575 N N . SER A 1 187 ? 14.833 7.851 -19.591 1.00 76.56 187 SER A N 1
ATOM 1576 C CA . SER A 1 187 ? 13.609 7.542 -20.331 1.00 76.56 187 SER A CA 1
ATOM 1577 C C . SER A 1 187 ? 12.654 8.743 -20.390 1.00 76.56 187 SER A C 1
ATOM 1579 O O . SER A 1 187 ? 12.767 9.711 -19.639 1.00 76.56 187 SER A O 1
ATOM 1581 N N . ARG A 1 188 ? 11.688 8.692 -21.314 1.00 70.69 188 ARG A N 1
ATOM 1582 C CA . ARG A 1 188 ? 10.499 9.571 -21.340 1.00 70.69 188 ARG A CA 1
ATOM 1583 C C . ARG A 1 188 ? 9.199 8.770 -21.419 1.00 70.69 188 ARG A C 1
ATOM 1585 O O . ARG A 1 188 ? 8.160 9.311 -21.802 1.00 70.69 188 ARG A O 1
ATOM 1592 N N . GLU A 1 189 ? 9.274 7.471 -21.145 1.00 68.38 189 GLU A N 1
ATOM 1593 C CA . GLU A 1 189 ? 8.161 6.543 -21.340 1.00 68.38 189 GLU A CA 1
ATOM 1594 C C . GLU A 1 189 ? 7.061 6.712 -20.293 1.00 68.38 189 GLU A C 1
ATOM 1596 O O . GLU A 1 189 ? 5.900 6.430 -20.592 1.00 68.38 189 GLU A O 1
ATOM 1601 N N . VAL A 1 190 ? 7.395 7.225 -19.105 1.00 72.19 190 VAL A N 1
ATOM 1602 C CA . VAL A 1 190 ? 6.443 7.366 -18.002 1.00 72.19 190 VAL A CA 1
ATOM 1603 C C . VAL A 1 190 ? 6.112 8.835 -17.746 1.00 72.19 190 VAL A C 1
ATOM 1605 O O . VAL A 1 190 ? 6.985 9.702 -17.736 1.00 72.19 190 VAL A O 1
ATOM 1608 N N . LYS A 1 191 ? 4.827 9.134 -17.549 1.00 73.44 191 LYS A N 1
ATOM 1609 C CA . LYS A 1 191 ? 4.316 10.464 -17.188 1.00 73.44 191 LYS A CA 1
ATOM 1610 C C . LYS A 1 191 ? 3.485 10.354 -15.913 1.00 73.44 191 LYS A C 1
ATOM 1612 O O . LYS A 1 191 ? 3.044 9.263 -15.573 1.00 73.44 191 LYS A O 1
ATOM 1617 N N . GLU A 1 192 ? 3.262 11.487 -15.254 1.00 69.94 192 GLU A N 1
ATOM 1618 C CA . GLU A 1 192 ? 2.301 11.597 -14.152 1.00 69.94 192 GLU A CA 1
ATOM 1619 C C . GLU A 1 192 ? 0.914 11.110 -14.601 1.00 69.94 192 GLU A C 1
ATOM 1621 O O . GLU A 1 192 ? 0.429 11.488 -15.675 1.00 69.94 192 GLU A O 1
ATOM 1626 N N . ILE A 1 193 ? 0.282 10.273 -13.776 1.00 61.03 193 ILE A N 1
ATOM 1627 C CA . ILE A 1 193 ? -1.064 9.745 -14.000 1.00 61.03 193 ILE A CA 1
ATOM 1628 C C . ILE A 1 193 ? -1.851 9.907 -12.707 1.00 61.03 193 ILE A C 1
ATOM 1630 O O . ILE A 1 193 ? -1.634 9.187 -11.735 1.00 61.03 193 ILE A O 1
ATOM 1634 N N . LEU A 1 194 ? -2.806 10.836 -12.737 1.00 54.75 194 LEU A N 1
ATOM 1635 C CA . LEU A 1 194 ? -3.815 11.002 -11.700 1.00 54.75 194 LEU A CA 1
ATOM 1636 C C . LEU A 1 194 ? -5.153 10.457 -12.209 1.00 54.75 194 LEU A C 1
ATOM 1638 O O . LEU A 1 194 ? -5.698 10.915 -13.230 1.00 54.75 194 LEU A O 1
ATOM 1642 N N . ASN A 1 195 ? -5.696 9.469 -11.501 1.00 58.03 195 ASN A N 1
ATOM 1643 C CA . ASN A 1 195 ? -7.060 9.021 -11.719 1.00 58.03 195 ASN A CA 1
ATOM 1644 C C . ASN A 1 195 ? -8.039 9.930 -10.963 1.00 58.03 195 ASN A C 1
ATOM 1646 O O . ASN A 1 195 ? -8.138 9.878 -9.744 1.00 58.03 195 ASN A O 1
ATOM 1650 N N . GLU A 1 196 ? -8.771 10.778 -11.688 1.00 58.59 196 GLU A N 1
ATOM 1651 C CA . GLU A 1 196 ? -9.824 11.635 -11.116 1.00 58.59 196 GLU A CA 1
ATOM 1652 C C . GLU A 1 196 ? -11.211 10.962 -11.127 1.00 58.59 196 GLU A C 1
ATOM 1654 O O . GLU A 1 196 ? -12.158 11.486 -10.539 1.00 58.59 196 GLU A O 1
ATOM 1659 N N . ASP A 1 197 ? -11.364 9.807 -11.789 1.00 73.25 197 ASP A N 1
ATOM 1660 C CA . ASP A 1 197 ? -12.639 9.092 -11.828 1.00 73.25 197 ASP A CA 1
ATOM 1661 C C . ASP A 1 197 ? -12.817 8.262 -10.553 1.00 73.25 197 ASP A C 1
ATOM 1663 O O . ASP A 1 197 ? -12.106 7.286 -10.308 1.00 73.25 197 ASP A O 1
ATOM 1667 N N . ILE A 1 198 ? -13.787 8.652 -9.725 1.00 76.19 198 ILE A N 1
ATOM 1668 C CA . ILE A 1 198 ? -14.038 8.013 -8.426 1.00 76.19 198 ILE A CA 1
ATOM 1669 C C . ILE A 1 198 ? -14.329 6.516 -8.593 1.00 76.19 198 ILE A C 1
ATOM 1671 O O . ILE A 1 198 ? -13.821 5.713 -7.815 1.00 76.19 198 ILE A O 1
ATOM 1675 N N . LEU A 1 199 ? -15.126 6.116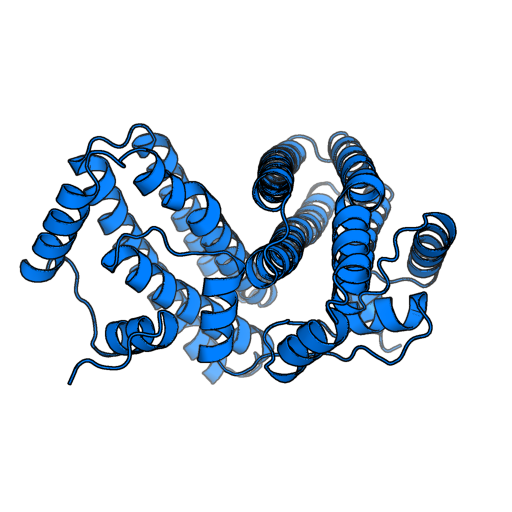 -9.594 1.00 77.00 199 LEU A N 1
ATOM 1676 C CA . LEU A 1 199 ? -15.464 4.702 -9.777 1.00 77.00 199 LEU A CA 1
ATOM 1677 C C . LEU A 1 199 ? -14.228 3.884 -10.163 1.00 77.00 199 LEU A C 1
ATOM 1679 O O . LEU A 1 199 ? -14.019 2.819 -9.592 1.00 77.00 199 LEU A O 1
ATOM 1683 N N . SER A 1 200 ? -13.434 4.365 -11.115 1.00 75.62 200 SER A N 1
ATOM 1684 C CA . SER A 1 200 ? -12.218 3.701 -11.578 1.00 75.62 200 SER A CA 1
ATOM 1685 C C . SER A 1 200 ? -11.219 3.533 -10.435 1.00 75.62 200 SER A C 1
ATOM 1687 O O . SER A 1 200 ? -10.715 2.432 -10.243 1.00 75.62 200 SER A O 1
ATOM 1689 N N . ASN A 1 201 ? -11.031 4.558 -9.593 1.00 79.50 201 ASN A N 1
ATOM 1690 C CA . ASN A 1 201 ? -10.212 4.443 -8.382 1.00 79.50 201 ASN A CA 1
ATOM 1691 C C . ASN A 1 201 ? -10.733 3.370 -7.424 1.00 79.50 201 ASN A C 1
ATOM 1693 O O . ASN A 1 201 ? -9.953 2.561 -6.936 1.00 79.50 201 ASN A O 1
ATOM 1697 N N . ILE A 1 202 ? -12.045 3.337 -7.165 1.00 85.56 202 ILE A N 1
ATOM 1698 C CA . ILE A 1 202 ? -12.635 2.329 -6.276 1.00 85.56 202 ILE A CA 1
ATOM 1699 C C . ILE A 1 202 ? -12.434 0.925 -6.851 1.00 85.56 202 ILE A C 1
ATOM 1701 O O . ILE A 1 202 ? -12.017 0.037 -6.117 1.00 85.56 202 ILE A O 1
ATOM 1705 N N . ILE A 1 203 ? -12.718 0.718 -8.142 1.00 79.69 203 ILE A N 1
ATOM 1706 C CA . ILE A 1 203 ? -12.547 -0.580 -8.811 1.00 79.69 203 ILE A CA 1
ATOM 1707 C C . ILE A 1 203 ? -11.084 -1.006 -8.765 1.00 79.69 203 ILE A C 1
ATOM 1709 O O . ILE A 1 203 ? -10.798 -2.146 -8.412 1.00 79.69 203 ILE A O 1
ATOM 1713 N N . HIS A 1 204 ? -10.175 -0.086 -9.087 1.00 77.38 204 HIS A N 1
ATOM 1714 C CA . HIS A 1 204 ? -8.747 -0.332 -9.043 1.00 77.38 204 HIS A CA 1
ATOM 1715 C C . HIS A 1 204 ? -8.314 -0.747 -7.636 1.00 77.38 204 HIS A C 1
ATOM 1717 O O . HIS A 1 204 ? -7.827 -1.855 -7.478 1.00 77.38 204 HIS A O 1
ATOM 1723 N N . ILE A 1 205 ? -8.582 0.059 -6.606 1.00 82.00 205 ILE A N 1
ATOM 1724 C CA . ILE A 1 205 ? -8.258 -0.270 -5.208 1.00 82.00 205 ILE A CA 1
ATOM 1725 C C . ILE A 1 205 ? -8.858 -1.631 -4.817 1.00 82.00 205 ILE A C 1
ATOM 1727 O O . ILE A 1 205 ? -8.159 -2.508 -4.317 1.00 82.00 205 ILE A O 1
ATOM 1731 N N . TRP A 1 206 ? -10.146 -1.846 -5.091 1.00 86.62 206 TRP A N 1
ATOM 1732 C CA . TRP A 1 206 ? -10.842 -3.083 -4.739 1.00 86.62 206 TRP A CA 1
ATOM 1733 C C . TRP A 1 206 ? -10.181 -4.333 -5.335 1.00 86.62 206 TRP A C 1
ATOM 1735 O O . TRP A 1 206 ? -10.004 -5.334 -4.637 1.00 86.62 206 TRP A O 1
ATOM 1745 N N . GLN A 1 207 ? -9.814 -4.270 -6.616 1.00 80.25 207 GLN A N 1
ATOM 1746 C CA . GLN A 1 207 ? -9.203 -5.380 -7.346 1.00 80.25 207 GLN A CA 1
ATOM 1747 C C . GLN A 1 207 ? -7.734 -5.570 -6.972 1.00 80.25 207 GLN A C 1
ATOM 1749 O O . GLN A 1 207 ? -7.328 -6.694 -6.688 1.00 80.25 207 GLN A O 1
ATOM 1754 N N . THR A 1 208 ? -6.971 -4.479 -6.924 1.00 73.88 208 THR A N 1
ATOM 1755 C CA . THR A 1 208 ? -5.535 -4.447 -6.629 1.00 73.88 208 THR A CA 1
ATOM 1756 C C . THR A 1 208 ? -5.244 -5.110 -5.287 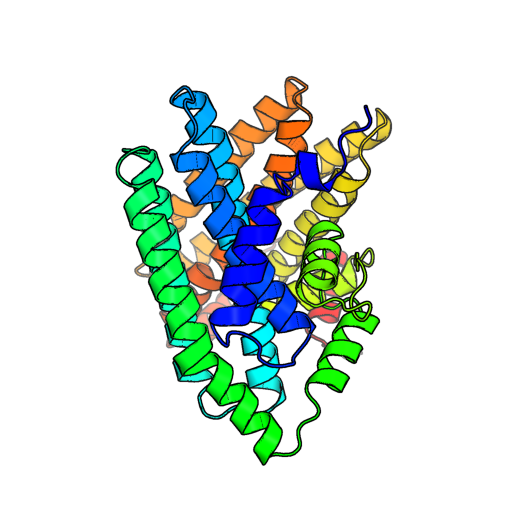1.00 73.88 208 THR A C 1
ATOM 1758 O O . THR A 1 208 ? -4.516 -6.095 -5.237 1.00 73.88 208 THR A O 1
ATOM 1761 N N . TYR A 1 209 ? -5.909 -4.689 -4.210 1.00 75.56 209 TYR A N 1
ATOM 1762 C CA . TYR A 1 209 ? -5.671 -5.266 -2.879 1.00 75.56 209 TYR A CA 1
ATOM 1763 C C . TYR A 1 209 ? -6.524 -6.518 -2.584 1.00 75.56 209 TYR A C 1
ATOM 1765 O O . TYR A 1 209 ? -6.491 -7.073 -1.476 1.00 75.56 209 TYR A O 1
ATOM 1773 N N . ASN A 1 210 ? -7.299 -6.992 -3.569 1.00 79.19 210 ASN A N 1
ATOM 1774 C CA . ASN A 1 210 ? -8.235 -8.109 -3.440 1.00 79.19 210 ASN A CA 1
ATOM 1775 C C . ASN A 1 210 ? -9.125 -7.965 -2.189 1.00 79.19 210 ASN A C 1
ATOM 1777 O O . ASN A 1 210 ? -9.111 -8.830 -1.324 1.00 79.19 210 ASN A O 1
ATOM 1781 N N . LEU A 1 211 ? -9.833 -6.849 -2.023 1.00 86.81 211 LEU A N 1
ATOM 1782 C CA . LEU A 1 211 ? -10.443 -6.462 -0.735 1.00 86.81 211 LEU A CA 1
ATOM 1783 C C . LEU A 1 211 ? -11.746 -7.192 -0.381 1.00 86.81 211 LEU A C 1
ATOM 1785 O O . LEU A 1 211 ? -12.341 -6.909 0.657 1.00 86.81 211 LEU A O 1
ATOM 1789 N N . SER A 1 212 ? -12.193 -8.132 -1.217 1.00 91.38 212 SER A N 1
ATOM 1790 C CA . SER A 1 212 ? -13.360 -8.947 -0.891 1.00 91.38 212 SER A CA 1
ATOM 1791 C C . SER A 1 212 ? -13.043 -9.886 0.267 1.00 91.38 212 SER A C 1
ATOM 1793 O O . SER A 1 212 ? -12.098 -10.680 0.212 1.00 91.38 212 SER A O 1
ATOM 1795 N N . VAL A 1 213 ? -13.882 -9.823 1.295 1.00 90.38 213 VAL A N 1
ATOM 1796 C CA . VAL A 1 213 ? -13.896 -10.771 2.408 1.00 90.38 213 VAL A CA 1
ATOM 1797 C C . VAL A 1 213 ? -14.960 -11.848 2.212 1.00 90.38 213 VAL A C 1
ATOM 1799 O O . VAL A 1 213 ? -15.125 -12.686 3.080 1.00 90.38 213 VAL A O 1
ATOM 1802 N N . GLN A 1 214 ? -15.669 -11.867 1.076 1.00 89.69 214 GLN A N 1
ATOM 1803 C CA . GLN A 1 214 ? -16.719 -12.844 0.737 1.00 89.69 214 GLN A CA 1
ATOM 1804 C C . GLN A 1 214 ? -17.964 -12.788 1.639 1.00 89.69 214 GLN A C 1
ATOM 1806 O O . GLN A 1 214 ? -18.783 -13.703 1.629 1.00 89.69 214 GLN A O 1
ATOM 1811 N N . ILE A 1 215 ? -18.161 -11.698 2.382 1.00 90.25 215 ILE A N 1
ATOM 1812 C CA . ILE A 1 215 ? -19.399 -11.422 3.119 1.00 90.25 215 ILE A CA 1
ATOM 1813 C C . ILE A 1 215 ? -20.044 -10.196 2.455 1.00 90.25 215 ILE A C 1
ATOM 1815 O O . ILE A 1 215 ? -19.573 -9.082 2.678 1.00 90.25 215 ILE A O 1
ATOM 1819 N N . PRO A 1 216 ? -21.110 -10.350 1.639 1.00 89.88 216 PRO A N 1
ATOM 1820 C CA . PRO A 1 216 ? -21.603 -9.284 0.759 1.00 89.88 216 PRO A CA 1
ATOM 1821 C C . PRO A 1 216 ? -21.923 -7.955 1.449 1.00 89.88 216 PRO A C 1
ATOM 1823 O O . PRO A 1 216 ? -21.660 -6.895 0.885 1.00 89.88 216 PRO A O 1
ATOM 1826 N N . ILE A 1 217 ? -22.474 -7.992 2.668 1.00 89.94 217 ILE A N 1
ATOM 1827 C CA . ILE A 1 217 ? -22.781 -6.766 3.413 1.00 89.94 217 ILE A CA 1
ATOM 1828 C C . ILE A 1 217 ? -21.516 -6.034 3.875 1.00 89.94 217 ILE A C 1
ATOM 1830 O O . ILE A 1 217 ? -21.475 -4.806 3.829 1.00 89.94 217 ILE A O 1
ATOM 1834 N N . ILE A 1 218 ? -20.480 -6.779 4.262 1.00 92.94 218 ILE A N 1
ATOM 1835 C CA . ILE A 1 218 ? -19.186 -6.228 4.667 1.00 92.94 218 ILE A CA 1
ATOM 1836 C C . ILE A 1 218 ? -18.461 -5.680 3.437 1.00 92.94 218 ILE A C 1
ATOM 1838 O O . ILE A 1 218 ? -18.067 -4.518 3.437 1.00 92.94 218 ILE A O 1
ATOM 1842 N N . ASP A 1 219 ? -18.426 -6.432 2.332 1.00 93.62 219 ASP A N 1
ATOM 1843 C CA . ASP A 1 219 ? -17.856 -5.962 1.063 1.00 93.62 219 ASP A CA 1
ATOM 1844 C C . ASP A 1 219 ? -18.538 -4.673 0.567 1.00 93.62 219 ASP A C 1
ATOM 1846 O O . ASP A 1 219 ? -17.877 -3.736 0.113 1.00 93.62 219 ASP A O 1
ATOM 1850 N N . LEU A 1 220 ? -19.867 -4.579 0.692 1.00 92.06 220 LEU A N 1
ATOM 1851 C CA . LEU A 1 220 ? -20.618 -3.362 0.381 1.00 92.06 220 LEU A CA 1
ATOM 1852 C C . LEU A 1 220 ? -20.197 -2.190 1.276 1.00 92.06 220 LEU A C 1
ATOM 1854 O O . LEU A 1 220 ? -20.045 -1.066 0.783 1.00 92.06 220 LEU A O 1
ATOM 1858 N N . GLN A 1 221 ? -20.010 -2.428 2.578 1.00 93.00 221 GLN A N 1
ATOM 1859 C CA . GLN A 1 221 ? -19.544 -1.401 3.507 1.00 93.00 221 GLN A CA 1
ATOM 1860 C C . GLN A 1 221 ? -18.105 -0.962 3.209 1.00 93.00 221 GLN A C 1
ATOM 1862 O O . GLN A 1 221 ? -17.861 0.246 3.170 1.00 93.00 221 GLN A O 1
ATOM 1867 N N . HIS A 1 222 ? -17.202 -1.892 2.896 1.00 94.69 222 HIS A N 1
ATOM 1868 C CA . HIS A 1 222 ? -15.824 -1.618 2.482 1.00 94.69 222 HIS A CA 1
ATOM 1869 C C . HIS A 1 222 ? -15.767 -0.772 1.213 1.00 94.69 222 HIS A C 1
ATOM 1871 O O . HIS A 1 222 ? -15.119 0.272 1.195 1.00 94.69 222 HIS A O 1
ATOM 1877 N N . ILE A 1 223 ? -16.514 -1.146 0.171 1.00 92.75 223 ILE A N 1
ATOM 1878 C CA . ILE A 1 223 ? -16.593 -0.375 -1.079 1.00 92.75 223 ILE A CA 1
ATOM 1879 C C . ILE A 1 223 ? -17.071 1.059 -0.813 1.00 92.75 223 ILE A C 1
ATOM 1881 O O . ILE A 1 223 ? -16.577 2.015 -1.418 1.00 92.75 223 ILE A O 1
ATOM 1885 N N . TRP A 1 224 ? -18.013 1.239 0.116 1.00 91.94 224 TRP A N 1
ATOM 1886 C CA . TRP A 1 224 ? -18.477 2.570 0.493 1.00 91.94 224 TRP A CA 1
ATOM 1887 C C . TRP A 1 224 ? -17.440 3.368 1.299 1.00 91.94 224 TRP A C 1
ATOM 1889 O O . TRP A 1 224 ? -17.298 4.572 1.077 1.00 91.94 224 TRP A O 1
ATOM 1899 N N . LEU A 1 225 ? -16.696 2.720 2.198 1.00 92.19 225 LEU A N 1
ATOM 1900 C CA . LEU A 1 225 ? -15.578 3.328 2.928 1.00 92.19 225 LEU A CA 1
ATOM 1901 C C . LEU A 1 225 ? -14.466 3.773 1.970 1.00 92.19 225 LEU A C 1
ATOM 1903 O O . LEU A 1 225 ? -14.052 4.931 2.021 1.00 92.19 225 LEU A O 1
ATOM 1907 N N . ILE A 1 226 ? -14.083 2.916 1.020 1.00 91.50 226 ILE A N 1
ATOM 1908 C CA . ILE A 1 226 ? -13.106 3.230 -0.032 1.00 91.50 226 ILE A CA 1
ATOM 1909 C C . ILE A 1 226 ? -13.577 4.426 -0.857 1.00 91.50 226 ILE A C 1
ATOM 1911 O O . ILE A 1 226 ? -12.800 5.346 -1.097 1.00 91.50 226 ILE A O 1
ATOM 1915 N N . LYS A 1 227 ? -14.860 4.478 -1.242 1.00 89.12 227 LYS A N 1
ATOM 1916 C CA . LYS A 1 227 ? -15.416 5.652 -1.927 1.00 89.12 227 LYS A CA 1
ATOM 1917 C C . LYS A 1 227 ? -15.194 6.937 -1.130 1.00 89.12 227 LYS A C 1
ATOM 1919 O O . LYS A 1 227 ? -14.786 7.936 -1.715 1.00 89.12 227 LYS A O 1
ATOM 1924 N N . MET A 1 228 ? -15.496 6.936 0.169 1.00 86.38 228 MET A N 1
ATOM 1925 C CA . MET A 1 228 ? -15.333 8.133 1.002 1.00 86.38 228 MET A CA 1
ATOM 1926 C C . MET A 1 228 ? -13.865 8.542 1.117 1.00 86.38 228 MET A C 1
ATOM 1928 O O . MET A 1 228 ? -13.573 9.732 1.073 1.00 86.38 228 MET A O 1
ATOM 1932 N N . VAL A 1 229 ? -12.949 7.577 1.207 1.00 85.75 229 VAL A N 1
ATOM 1933 C CA . VAL A 1 229 ? -11.503 7.825 1.204 1.00 85.75 229 VAL A CA 1
ATOM 1934 C C . VAL A 1 229 ? -11.037 8.421 -0.125 1.00 85.75 229 VAL A C 1
ATOM 1936 O O . VAL A 1 229 ? -10.356 9.439 -0.119 1.00 85.75 229 VAL A O 1
ATOM 1939 N N . VAL A 1 230 ? -11.455 7.860 -1.263 1.00 84.56 230 VAL A N 1
ATOM 1940 C CA . VAL A 1 230 ? -11.138 8.401 -2.598 1.00 84.56 230 VAL A CA 1
ATOM 1941 C C . VAL A 1 230 ? -11.673 9.828 -2.751 1.00 84.56 230 VAL A C 1
ATOM 1943 O O . VAL A 1 230 ? -10.973 10.714 -3.235 1.00 84.56 230 VAL A O 1
ATOM 1946 N N . GLU A 1 231 ? -12.905 10.089 -2.305 1.00 79.94 231 GLU A N 1
ATOM 1947 C CA . GLU A 1 231 ? -13.485 11.437 -2.324 1.00 79.94 231 GLU A CA 1
ATOM 1948 C C . GLU A 1 231 ? -12.717 12.416 -1.428 1.00 79.94 231 GLU A C 1
ATOM 1950 O O . GLU A 1 231 ? -12.529 13.573 -1.808 1.00 79.94 231 GLU A O 1
ATOM 1955 N N . LEU A 1 232 ? -12.265 11.964 -0.255 1.00 77.69 232 LEU A N 1
ATOM 1956 C CA . LEU A 1 232 ? -11.424 12.750 0.643 1.00 77.69 232 LEU A CA 1
ATOM 1957 C C . LEU A 1 232 ? -10.053 13.041 0.029 1.00 77.69 232 LEU A C 1
ATOM 1959 O O . LEU A 1 232 ? -9.592 14.175 0.137 1.00 77.69 232 LEU A O 1
ATOM 1963 N N . ASP A 1 233 ? -9.426 12.065 -0.630 1.00 76.25 233 ASP A N 1
ATOM 1964 C CA . ASP A 1 233 ? -8.115 12.208 -1.274 1.00 76.25 233 ASP A CA 1
ATOM 1965 C C . ASP A 1 233 ? -8.167 13.252 -2.392 1.00 76.25 233 ASP A C 1
ATOM 1967 O O . ASP A 1 233 ? -7.437 14.248 -2.355 1.00 76.25 233 ASP A O 1
ATOM 1971 N N . LEU A 1 234 ? -9.137 13.119 -3.301 1.00 73.00 234 LEU A N 1
ATOM 1972 C CA . LEU A 1 234 ? -9.385 14.089 -4.371 1.00 73.00 234 LEU A CA 1
ATOM 1973 C C . LEU A 1 234 ? -9.725 15.488 -3.824 1.00 73.00 234 LEU A C 1
ATOM 1975 O O . LEU A 1 234 ? -9.265 16.507 -4.352 1.00 73.00 234 LEU A O 1
ATOM 1979 N N . ALA A 1 235 ? -10.515 15.565 -2.748 1.00 70.50 235 ALA A N 1
ATOM 1980 C CA . ALA A 1 235 ? -10.839 16.836 -2.104 1.00 70.50 235 ALA A CA 1
ATOM 1981 C C . ALA A 1 235 ? -9.614 17.473 -1.427 1.00 70.50 235 ALA A C 1
ATOM 1983 O O . ALA A 1 235 ? -9.460 18.696 -1.489 1.00 70.50 235 ALA A O 1
ATOM 1984 N N . SER A 1 236 ? -8.734 16.669 -0.819 1.00 70.56 236 SER A N 1
ATOM 1985 C CA . SER A 1 236 ? -7.511 17.141 -0.159 1.00 70.56 236 SER A CA 1
ATOM 1986 C C . SER A 1 236 ? -6.525 17.752 -1.163 1.00 70.56 236 SER A C 1
ATOM 1988 O O . SER A 1 236 ? -5.962 18.818 -0.913 1.00 70.56 236 SER A O 1
ATOM 1990 N N . LYS A 1 237 ? -6.418 17.156 -2.358 1.00 66.62 237 LYS A N 1
ATOM 1991 C CA . LYS A 1 237 ? -5.549 17.607 -3.459 1.00 66.62 237 LYS A CA 1
ATOM 1992 C C . LYS A 1 237 ? -5.996 18.927 -4.105 1.00 66.62 237 LYS A C 1
ATOM 1994 O O . LYS A 1 237 ? -5.224 19.556 -4.820 1.00 66.62 237 LYS A O 1
ATOM 1999 N N . THR A 1 238 ? -7.225 19.389 -3.846 1.00 59.31 238 THR A N 1
ATOM 2000 C CA . THR A 1 238 ? -7.808 20.604 -4.457 1.00 59.31 238 THR A CA 1
ATOM 2001 C C . THR A 1 238 ? -8.232 21.679 -3.438 1.00 59.31 238 THR A C 1
ATOM 2003 O O . THR A 1 238 ? -9.034 22.576 -3.750 1.00 59.31 238 THR A O 1
ATOM 2006 N N . MET A 1 239 ? -7.703 21.619 -2.207 1.00 57.38 239 MET A N 1
ATOM 2007 C CA . MET A 1 239 ? -8.035 22.558 -1.124 1.00 57.38 239 MET A CA 1
ATOM 2008 C C . MET A 1 239 ? -7.577 24.002 -1.407 1.00 57.38 239 MET A C 1
ATOM 2010 O O . MET A 1 239 ? -6.542 24.237 -2.021 1.00 57.38 239 MET A O 1
ATOM 2014 N N . GLY A 1 240 ? -8.356 24.997 -0.944 1.00 51.50 240 GLY A N 1
ATOM 2015 C CA . GLY A 1 240 ? -8.015 26.419 -1.134 1.00 51.50 240 GLY A CA 1
ATOM 2016 C C . GLY A 1 240 ? -9.129 27.464 -0.945 1.00 51.50 240 GLY A C 1
ATOM 2017 O O . GLY A 1 240 ? -8.846 28.653 -1.056 1.00 51.50 240 GLY A O 1
ATOM 2018 N N . THR A 1 241 ? -10.385 27.082 -0.659 1.00 54.09 241 THR A N 1
ATOM 2019 C CA . THR A 1 241 ? -11.495 28.038 -0.425 1.00 54.09 241 THR A CA 1
ATOM 2020 C C . THR A 1 241 ? -12.385 27.630 0.757 1.00 54.09 241 THR A C 1
ATOM 2022 O O . THR A 1 241 ? -12.589 26.443 1.006 1.00 54.09 241 THR A O 1
ATOM 2025 N N . THR A 1 242 ? -12.996 28.605 1.441 1.00 54.97 242 THR A N 1
ATOM 2026 C CA . THR A 1 242 ? -13.847 28.406 2.639 1.00 54.97 242 THR A CA 1
ATOM 2027 C C . THR A 1 242 ? -15.052 27.485 2.409 1.00 54.97 242 THR A C 1
ATOM 2029 O O . THR A 1 242 ? -15.472 26.760 3.309 1.00 54.97 242 THR A O 1
ATOM 2032 N N . LYS A 1 243 ? -15.601 27.460 1.187 1.00 53.78 243 LYS A N 1
ATOM 2033 C CA . LYS A 1 243 ? -16.699 26.556 0.803 1.00 53.78 243 LYS A CA 1
ATOM 2034 C C . LYS A 1 243 ? -16.242 25.093 0.714 1.00 53.78 243 LYS A C 1
ATOM 2036 O O . LYS A 1 243 ? -17.019 24.196 1.035 1.00 53.78 243 LYS A O 1
ATOM 2041 N N . ARG A 1 244 ? -14.989 24.846 0.312 1.00 57.88 244 ARG A N 1
ATOM 2042 C CA . ARG A 1 244 ? -14.401 23.497 0.214 1.00 57.88 244 ARG A CA 1
ATOM 2043 C C . ARG A 1 244 ? -14.010 22.941 1.585 1.00 57.88 244 ARG A C 1
ATOM 2045 O O . ARG A 1 244 ? -14.219 21.756 1.820 1.00 57.88 244 ARG A O 1
ATOM 2052 N N . ASP A 1 245 ? -13.603 23.797 2.522 1.00 63.62 245 ASP A N 1
ATOM 2053 C CA . ASP A 1 245 ? -13.356 23.401 3.919 1.00 63.62 245 ASP A CA 1
ATOM 2054 C C . ASP A 1 245 ? -14.632 22.877 4.608 1.00 63.62 245 ASP A C 1
ATOM 2056 O O . ASP A 1 245 ? -14.585 21.935 5.402 1.00 63.62 245 ASP A O 1
ATOM 2060 N N . GLY A 1 246 ? -15.796 23.454 4.281 1.00 64.62 246 GLY A N 1
ATOM 2061 C CA . GLY A 1 246 ? -17.097 22.974 4.760 1.00 64.62 246 GLY A CA 1
ATOM 2062 C C . GLY A 1 246 ? -17.464 21.585 4.222 1.00 64.62 246 GLY A C 1
ATOM 2063 O O . GLY A 1 246 ? -17.959 20.744 4.973 1.00 64.62 246 GLY A O 1
ATOM 2064 N N . ILE A 1 247 ? -17.170 21.325 2.943 1.00 65.12 247 ILE A N 1
ATOM 2065 C CA . ILE A 1 247 ? -17.387 20.020 2.299 1.00 65.12 247 ILE A CA 1
ATOM 2066 C C . ILE A 1 247 ? -16.474 18.965 2.932 1.00 65.12 247 ILE A C 1
ATOM 2068 O O . ILE A 1 247 ? -16.966 17.931 3.378 1.00 65.12 247 ILE A O 1
ATOM 2072 N N . PHE A 1 248 ? -15.180 19.260 3.070 1.00 69.00 248 PHE A N 1
ATOM 2073 C CA . PHE A 1 248 ? -14.203 18.367 3.696 1.00 69.00 248 PHE A CA 1
ATOM 2074 C C . PHE A 1 248 ? -14.623 17.952 5.117 1.00 69.00 248 PHE A C 1
ATOM 2076 O O . PHE A 1 248 ? -14.687 16.764 5.436 1.00 69.00 248 PHE A O 1
ATOM 2083 N N . LYS A 1 249 ? -15.020 18.919 5.958 1.00 71.62 249 LYS A N 1
ATOM 2084 C CA . LYS A 1 249 ? -15.510 18.649 7.323 1.00 71.62 249 LYS A CA 1
ATOM 2085 C C . LYS A 1 249 ? -16.762 17.767 7.338 1.00 71.62 249 LYS A C 1
ATOM 2087 O O . LYS A 1 249 ? -16.890 16.903 8.207 1.00 71.62 249 LYS A O 1
ATOM 2092 N N . SER A 1 250 ? -17.683 17.973 6.394 1.00 72.50 250 SER A N 1
ATOM 2093 C CA . SER A 1 250 ? -18.880 17.136 6.274 1.00 72.50 250 SER A CA 1
ATOM 2094 C C . SER A 1 250 ? -18.538 15.705 5.860 1.00 72.50 250 SER A C 1
ATOM 2096 O O . SER A 1 250 ? -19.147 14.775 6.386 1.00 72.50 250 SER A O 1
ATOM 2098 N N . ILE A 1 251 ? -17.584 15.518 4.943 1.00 72.38 251 ILE A N 1
ATOM 2099 C CA . ILE A 1 251 ? -17.172 14.185 4.486 1.00 72.38 251 ILE A CA 1
ATOM 2100 C C . ILE A 1 251 ? -16.490 13.425 5.630 1.00 72.38 251 ILE A C 1
ATOM 2102 O O . ILE A 1 251 ? -16.895 12.304 5.912 1.00 72.38 251 ILE A O 1
ATOM 2106 N N . ILE A 1 252 ? -15.565 14.053 6.371 1.00 76.44 252 ILE A N 1
ATOM 2107 C CA . ILE A 1 252 ? -14.911 13.431 7.539 1.00 76.44 252 ILE A CA 1
ATOM 2108 C C . ILE A 1 252 ? -15.930 13.004 8.601 1.00 76.44 252 ILE A C 1
ATOM 2110 O O . ILE A 1 252 ? -15.857 11.893 9.121 1.00 76.44 252 ILE A O 1
ATOM 2114 N N . LYS A 1 253 ? -16.914 13.856 8.923 1.00 78.88 253 LYS A N 1
ATOM 2115 C CA . LYS A 1 253 ? -17.955 13.501 9.903 1.00 78.88 253 LYS A CA 1
ATOM 2116 C C . LYS A 1 253 ? -18.756 12.274 9.454 1.00 78.88 253 LYS A C 1
ATOM 2118 O O . LYS A 1 253 ? -19.033 11.400 10.273 1.00 78.88 253 LYS A O 1
ATOM 2123 N N . ASN A 1 254 ? -19.125 12.226 8.175 1.00 80.44 254 ASN A N 1
ATOM 2124 C CA . ASN A 1 254 ? -19.865 11.103 7.610 1.00 80.44 254 ASN A CA 1
ATOM 2125 C C . ASN A 1 254 ? -19.016 9.825 7.585 1.00 80.44 254 ASN A C 1
ATOM 2127 O O . ASN A 1 254 ? -19.531 8.775 7.952 1.00 80.44 254 ASN A O 1
ATOM 2131 N N . ALA A 1 255 ? -17.732 9.929 7.226 1.00 79.75 255 ALA A N 1
ATOM 2132 C CA . ALA A 1 255 ? -16.791 8.814 7.232 1.00 79.75 255 ALA A CA 1
ATOM 2133 C C . ALA A 1 255 ? -16.655 8.212 8.636 1.00 79.75 255 ALA A C 1
ATOM 2135 O O . ALA A 1 255 ? -16.892 7.025 8.801 1.00 79.75 255 ALA A O 1
ATOM 2136 N N . VAL A 1 256 ? -16.418 9.038 9.665 1.00 81.88 256 VAL A N 1
ATOM 2137 C CA . VAL A 1 256 ? -16.310 8.575 11.064 1.00 81.88 256 VAL A CA 1
ATOM 2138 C C . VAL A 1 256 ? -17.556 7.831 11.526 1.00 81.88 256 VAL A C 1
ATOM 2140 O O . VAL A 1 256 ? -17.443 6.787 12.163 1.00 81.88 256 VAL A O 1
ATOM 2143 N N . GLN A 1 257 ? -18.745 8.378 11.257 1.00 86.12 257 GLN A N 1
ATOM 2144 C CA . GLN A 1 257 ? -19.980 7.720 11.677 1.00 86.12 257 GLN A CA 1
ATOM 2145 C C . GLN A 1 257 ? -20.149 6.380 10.962 1.00 86.12 257 GLN A C 1
ATOM 2147 O O . GLN A 1 257 ? -20.429 5.375 11.602 1.00 86.12 257 GLN A O 1
ATOM 2152 N N . TYR A 1 258 ? -19.919 6.362 9.652 1.00 88.50 258 TYR A N 1
ATOM 2153 C CA . TYR A 1 258 ? -20.069 5.160 8.852 1.00 88.50 258 TYR A CA 1
ATOM 2154 C C . TYR A 1 258 ? -19.063 4.065 9.241 1.00 88.50 258 TYR A C 1
ATOM 2156 O O . TYR A 1 258 ? -19.435 2.900 9.307 1.00 88.50 258 TYR A O 1
ATOM 2164 N N . THR A 1 259 ? -17.818 4.430 9.565 1.00 89.25 259 THR A N 1
ATOM 2165 C CA . THR A 1 259 ? -16.801 3.508 10.095 1.00 89.25 259 THR A CA 1
ATOM 2166 C C . THR A 1 259 ? -17.255 2.862 11.405 1.00 89.25 259 THR A C 1
ATOM 2168 O O . THR A 1 259 ? -17.123 1.655 11.563 1.00 89.25 259 THR A O 1
ATOM 2171 N N . LYS A 1 260 ? -17.857 3.626 12.327 1.00 90.31 260 LYS A N 1
ATOM 2172 C CA . LYS A 1 260 ? -18.401 3.067 13.579 1.00 90.31 260 LYS A CA 1
ATOM 2173 C C . LYS A 1 260 ? -19.538 2.082 13.333 1.00 90.31 260 LYS A C 1
ATOM 2175 O O . LYS A 1 260 ? -19.596 1.039 13.981 1.00 90.31 260 LYS A O 1
ATOM 2180 N N . ASP A 1 261 ? -20.439 2.427 12.418 1.00 89.81 261 ASP A N 1
ATOM 2181 C CA . ASP A 1 261 ? -21.574 1.573 12.068 1.00 89.81 261 ASP A CA 1
ATOM 2182 C C . ASP A 1 261 ? -21.086 0.264 11.419 1.00 89.81 261 ASP A C 1
ATOM 2184 O O . ASP A 1 261 ? -21.608 -0.809 11.720 1.00 89.81 261 ASP A O 1
ATOM 2188 N N . HIS A 1 262 ? -20.053 0.349 10.575 1.00 93.12 262 HIS A N 1
ATOM 2189 C CA . HIS A 1 262 ? -19.381 -0.797 9.968 1.00 93.12 262 HIS A CA 1
ATOM 2190 C C . HIS A 1 262 ? -18.718 -1.708 11.013 1.00 93.12 262 HIS A C 1
ATOM 2192 O O . HIS A 1 262 ? -19.076 -2.881 11.087 1.00 93.12 262 HIS A O 1
ATOM 2198 N N . PHE A 1 263 ? -17.871 -1.164 11.894 1.00 95.12 263 PHE A N 1
ATOM 2199 C CA . PHE A 1 263 ? -17.241 -1.942 12.969 1.00 95.12 263 PHE A CA 1
ATOM 2200 C C . PHE A 1 263 ? -18.268 -2.612 13.873 1.00 95.12 263 PHE A C 1
ATOM 2202 O O . PHE A 1 263 ? -18.134 -3.780 14.208 1.00 95.12 263 PHE A O 1
ATOM 2209 N N . THR A 1 264 ? -19.353 -1.914 14.213 1.00 93.00 264 THR A N 1
ATOM 2210 C CA . THR A 1 264 ? -20.429 -2.497 15.026 1.00 93.00 264 THR A CA 1
ATOM 2211 C C . THR A 1 264 ? -21.059 -3.715 14.343 1.00 93.00 264 THR A C 1
ATOM 2213 O O . THR A 1 264 ? -21.417 -4.682 15.016 1.00 93.00 264 THR A O 1
ATOM 2216 N N . LEU A 1 265 ? -21.240 -3.677 13.019 1.00 92.25 265 LEU A N 1
ATOM 2217 C CA . LEU A 1 265 ? -21.778 -4.812 12.270 1.00 92.25 265 LEU A CA 1
ATOM 2218 C C . LEU A 1 265 ? -20.804 -5.991 12.282 1.00 92.25 265 LEU A C 1
ATOM 2220 O O . LEU A 1 265 ? -21.205 -7.118 12.567 1.00 92.25 265 LEU A O 1
ATOM 2224 N N . GLU A 1 266 ? -19.540 -5.722 11.981 1.00 94.62 266 GLU A N 1
ATOM 2225 C CA . GLU A 1 266 ? -18.489 -6.731 11.934 1.00 94.62 266 GLU A CA 1
ATOM 2226 C C . GLU A 1 266 ? -18.280 -7.395 13.298 1.00 94.62 266 GLU A C 1
ATOM 2228 O O . GLU A 1 266 ? -18.297 -8.620 13.405 1.00 94.62 266 GLU A O 1
ATOM 2233 N N . GLU A 1 267 ? -18.203 -6.599 14.366 1.00 95.44 267 GLU A N 1
ATOM 2234 C CA . GLU A 1 267 ? -18.077 -7.065 15.748 1.00 95.44 267 GLU A CA 1
ATOM 2235 C C . GLU A 1 267 ? -19.261 -7.937 16.168 1.00 95.44 267 GLU A C 1
ATOM 2237 O O . GLU A 1 267 ? -19.052 -8.973 16.793 1.00 95.44 267 GLU A O 1
ATOM 2242 N N . LYS A 1 268 ? -20.492 -7.597 15.761 1.00 93.38 268 LYS A N 1
ATOM 2243 C CA . LYS A 1 268 ? -21.672 -8.443 16.006 1.00 93.38 268 LYS A CA 1
ATOM 2244 C C . LYS A 1 268 ? -21.587 -9.795 15.303 1.00 93.38 268 LYS A C 1
ATOM 2246 O O . LYS A 1 268 ? -22.045 -10.792 15.858 1.00 93.38 268 LYS A O 1
ATOM 2251 N N . ILE A 1 269 ? -21.062 -9.837 14.077 1.00 92.31 269 ILE A N 1
ATOM 2252 C CA . ILE A 1 269 ? -20.849 -11.096 13.351 1.00 92.31 269 ILE A CA 1
ATOM 2253 C C . ILE A 1 269 ? -19.764 -11.907 14.068 1.00 92.31 269 ILE A C 1
ATOM 2255 O O . ILE A 1 269 ? -19.987 -13.070 14.397 1.00 92.31 269 ILE A O 1
ATOM 2259 N N . MET A 1 270 ? -18.626 -11.286 14.382 1.00 94.81 270 MET A N 1
ATOM 2260 C CA . MET A 1 270 ? -17.522 -11.931 15.095 1.00 94.81 270 MET A CA 1
ATOM 2261 C C . MET A 1 270 ? -17.943 -12.466 16.472 1.00 94.81 270 MET A C 1
ATOM 2263 O O . MET A 1 270 ? -17.571 -13.580 16.832 1.00 94.81 270 MET A O 1
ATOM 2267 N N . GLU A 1 271 ? -18.743 -11.716 17.232 1.00 95.06 271 GLU A N 1
ATOM 2268 C CA . GLU A 1 271 ? -19.269 -12.132 18.536 1.00 95.06 271 GLU A CA 1
ATOM 2269 C C . GLU A 1 271 ? -20.236 -13.314 18.401 1.00 95.06 271 GLU A C 1
ATOM 2271 O O . GLU A 1 271 ? -20.083 -14.318 19.097 1.00 95.06 271 GLU A O 1
ATOM 2276 N N . LYS A 1 272 ? -21.188 -13.243 17.460 1.00 93.56 272 LYS A N 1
ATOM 2277 C CA . LYS A 1 272 ? -22.187 -14.297 17.227 1.00 93.56 272 LYS A CA 1
ATOM 2278 C C . LYS A 1 272 ? -21.552 -15.651 16.901 1.00 93.56 272 LYS A C 1
ATOM 2280 O O . LYS A 1 272 ? -22.040 -16.680 17.370 1.00 93.56 272 LYS A O 1
ATOM 2285 N N . PHE A 1 273 ? -20.490 -15.640 16.100 1.00 93.31 273 PHE A N 1
ATOM 2286 C CA . PHE A 1 273 ? -19.800 -16.842 15.630 1.00 93.31 273 PHE A CA 1
ATOM 2287 C C . PHE A 1 273 ? -18.521 -17.160 16.418 1.00 93.31 273 PHE A C 1
ATOM 2289 O O . PHE A 1 273 ? -17.767 -18.042 16.024 1.00 93.31 273 PHE A O 1
ATOM 2296 N N . HIS A 1 274 ? -18.305 -16.500 17.562 1.00 92.56 274 HIS A N 1
ATOM 2297 C CA . HIS A 1 274 ? -17.182 -16.756 18.469 1.00 92.56 274 HIS A CA 1
ATOM 2298 C C . HIS A 1 274 ? -15.806 -16.668 17.786 1.00 92.56 274 HIS A C 1
ATOM 2300 O O . HIS A 1 274 ? -14.931 -17.505 18.019 1.00 92.56 274 HIS A O 1
ATOM 2306 N N . TYR A 1 275 ? -15.602 -15.645 16.950 1.00 93.44 275 TYR A N 1
ATOM 2307 C CA . TYR A 1 275 ? -14.336 -15.416 16.259 1.00 93.44 275 TYR A CA 1
ATOM 2308 C C . TYR A 1 275 ? -13.166 -15.353 17.264 1.00 93.44 275 TYR A C 1
ATOM 2310 O O . TYR A 1 275 ? -13.145 -14.460 18.119 1.00 93.44 275 TYR A O 1
ATOM 2318 N N . PRO A 1 276 ? -12.159 -16.245 17.166 1.00 89.56 276 PRO A N 1
ATOM 2319 C CA . PRO A 1 276 ? -11.074 -16.318 18.148 1.00 89.56 276 PRO A CA 1
ATOM 2320 C C . PRO A 1 276 ? -10.285 -15.011 18.309 1.00 89.56 276 PRO A C 1
ATOM 2322 O O . PRO A 1 276 ? -9.824 -14.689 19.403 1.00 89.56 276 PRO A O 1
ATOM 2325 N N . GLY A 1 277 ? -10.150 -14.236 17.227 1.00 90.06 277 GLY A N 1
ATOM 2326 C CA . GLY A 1 277 ? -9.425 -12.964 17.205 1.00 90.06 277 GLY A CA 1
ATOM 2327 C C . GLY A 1 277 ? -10.230 -11.742 17.666 1.00 90.06 277 GLY A C 1
ATOM 2328 O O . GLY A 1 277 ? -9.698 -10.632 17.614 1.00 90.06 277 GLY A O 1
ATOM 2329 N N . LEU A 1 278 ? -11.481 -11.908 18.124 1.00 92.69 278 LEU A N 1
ATOM 2330 C CA . LEU A 1 278 ? -12.417 -10.806 18.401 1.00 92.69 278 LEU A CA 1
ATOM 2331 C C . LEU A 1 278 ? -11.818 -9.721 19.304 1.00 92.69 278 LEU A C 1
ATOM 2333 O O . LEU A 1 278 ? -11.924 -8.536 19.001 1.00 92.69 278 LEU A O 1
ATOM 2337 N N . HIS A 1 279 ? -11.162 -10.109 20.401 1.00 92.25 279 HIS A N 1
ATOM 2338 C CA . HIS A 1 279 ? -10.622 -9.141 21.358 1.00 92.25 279 HIS A CA 1
ATOM 2339 C C . HIS A 1 279 ? -9.575 -8.212 20.726 1.00 92.25 279 HIS A C 1
ATOM 2341 O O . HIS A 1 279 ? -9.624 -6.997 20.928 1.00 92.25 279 HIS A O 1
ATOM 2347 N N . ASN A 1 280 ? -8.640 -8.775 19.954 1.00 85.44 280 ASN A N 1
ATOM 2348 C CA . ASN A 1 280 ? -7.599 -7.990 19.295 1.00 85.44 280 ASN A CA 1
ATOM 2349 C C . ASN A 1 280 ? -8.181 -7.131 18.166 1.00 85.44 280 ASN A C 1
ATOM 2351 O O . ASN A 1 280 ? -7.817 -5.968 18.029 1.00 85.44 280 ASN A O 1
ATOM 2355 N N . HIS A 1 281 ? -9.126 -7.677 17.404 1.00 90.88 281 HIS A N 1
ATOM 2356 C CA . HIS A 1 281 ? -9.781 -6.970 16.309 1.00 90.88 281 HIS A CA 1
ATOM 2357 C C . HIS A 1 281 ? -10.569 -5.741 16.817 1.00 90.88 281 HIS A C 1
ATOM 2359 O O . HIS A 1 281 ? -10.342 -4.620 16.367 1.00 90.88 281 HIS A O 1
ATOM 2365 N N . VAL A 1 282 ? -11.382 -5.900 17.872 1.00 94.00 282 VAL A N 1
ATOM 2366 C CA . VAL A 1 282 ? -12.095 -4.787 18.541 1.00 94.00 282 VAL A CA 1
ATOM 2367 C C . VAL A 1 282 ? -11.126 -3.730 19.085 1.00 94.00 282 VAL A C 1
ATOM 2369 O O . VAL A 1 282 ? -11.426 -2.533 19.099 1.00 94.00 282 VAL A O 1
ATOM 2372 N N . LYS A 1 283 ? -9.948 -4.142 19.568 1.00 88.25 283 LYS A N 1
ATOM 2373 C CA . LYS A 1 283 ? -8.922 -3.203 20.039 1.00 88.25 283 LYS A CA 1
ATOM 2374 C C . LYS A 1 283 ? -8.386 -2.342 18.889 1.00 88.25 283 LYS A C 1
ATOM 2376 O O . LYS A 1 283 ? -8.257 -1.132 19.069 1.00 88.25 283 LYS A O 1
ATOM 2381 N N . GLN A 1 284 ? -8.131 -2.931 17.720 1.00 82.75 284 GLN A N 1
ATOM 2382 C CA . GLN A 1 284 ? -7.708 -2.197 16.521 1.00 82.75 284 GLN A CA 1
ATOM 2383 C C . GLN A 1 284 ? -8.764 -1.168 16.090 1.00 82.75 284 GLN A C 1
ATOM 2385 O O . GLN A 1 284 ? -8.430 0.000 15.882 1.00 82.75 284 GLN A O 1
ATOM 2390 N N . HIS A 1 285 ? -10.046 -1.550 16.086 1.00 93.69 285 HIS A N 1
ATOM 2391 C CA . HIS A 1 285 ? -11.162 -0.636 15.812 1.00 93.69 285 HIS A CA 1
ATOM 2392 C C . HIS A 1 285 ? -11.204 0.560 16.764 1.00 93.69 285 HIS A C 1
ATOM 2394 O O . HIS A 1 285 ? -11.320 1.710 16.332 1.00 93.69 285 HIS A O 1
ATOM 2400 N N . LYS A 1 286 ? -11.083 0.312 18.073 1.00 89.88 286 LYS A N 1
ATOM 2401 C CA . LYS A 1 286 ? -11.078 1.376 19.088 1.00 89.88 286 LYS A CA 1
ATOM 2402 C C . LYS A 1 286 ? -9.926 2.351 18.876 1.00 89.88 286 LYS A C 1
ATOM 2404 O O . LYS A 1 286 ? -10.169 3.556 18.815 1.00 89.88 286 LYS A O 1
ATOM 2409 N N . ASN A 1 287 ? -8.713 1.833 18.685 1.00 84.69 287 ASN A N 1
ATOM 2410 C CA . ASN A 1 287 ? -7.527 2.649 18.434 1.00 84.69 287 ASN A CA 1
ATOM 2411 C C . ASN A 1 287 ? -7.705 3.533 17.190 1.00 84.69 287 ASN A C 1
ATOM 2413 O O . ASN A 1 287 ? -7.362 4.715 17.212 1.00 84.69 287 ASN A O 1
ATOM 2417 N N . PHE A 1 288 ? -8.298 2.996 16.120 1.00 85.81 288 PHE A N 1
ATOM 2418 C CA . PHE A 1 288 ? -8.547 3.763 14.903 1.00 85.81 288 PHE A CA 1
ATOM 2419 C C . PHE A 1 288 ? -9.587 4.870 15.095 1.00 85.81 288 PHE A C 1
ATOM 2421 O O . PHE A 1 288 ? -9.395 5.999 14.642 1.00 85.81 288 PHE A O 1
ATOM 2428 N N . ILE A 1 289 ? -10.676 4.597 15.817 1.00 86.69 289 ILE A N 1
ATOM 2429 C CA . ILE A 1 289 ? -11.670 5.628 16.138 1.00 86.69 289 ILE A CA 1
ATOM 2430 C C . ILE A 1 289 ? -11.048 6.760 16.962 1.00 86.69 289 ILE A C 1
ATOM 2432 O O . ILE A 1 289 ? -11.302 7.933 16.667 1.00 86.69 289 ILE A O 1
ATOM 2436 N N . GLU A 1 290 ? -10.233 6.432 17.965 1.00 84.69 290 GLU A N 1
ATOM 2437 C CA . GLU A 1 290 ? -9.516 7.419 18.780 1.00 84.69 290 GLU A CA 1
ATOM 2438 C C . GLU A 1 290 ? -8.555 8.255 17.926 1.00 84.69 290 GLU A C 1
ATOM 2440 O O . GLU A 1 290 ? -8.555 9.488 18.013 1.00 84.69 290 GLU A O 1
ATOM 2445 N N . PHE A 1 291 ? -7.817 7.602 17.027 1.00 80.62 291 PHE A N 1
ATOM 2446 C CA . PHE A 1 291 ? -6.921 8.248 16.075 1.00 80.62 291 PHE A CA 1
ATOM 2447 C C . PHE A 1 291 ? -7.652 9.268 15.188 1.00 80.62 291 PHE A C 1
ATOM 2449 O O . PHE A 1 291 ? -7.258 10.438 15.123 1.00 80.62 291 PHE A O 1
ATOM 2456 N N . ILE A 1 292 ? -8.767 8.880 14.555 1.00 79.31 292 ILE A N 1
ATOM 2457 C CA . ILE A 1 292 ? -9.525 9.798 13.692 1.00 79.31 292 ILE A CA 1
ATOM 2458 C C . ILE A 1 292 ? -10.090 10.971 14.502 1.00 79.31 292 ILE A C 1
ATOM 2460 O O . ILE A 1 292 ? -10.115 12.112 14.030 1.00 79.31 292 ILE A O 1
ATOM 2464 N N . GLN A 1 293 ? -10.557 10.717 15.727 1.00 81.19 293 GLN A N 1
ATOM 2465 C CA . GLN A 1 293 ? -11.085 11.764 16.598 1.00 81.19 293 GLN A CA 1
ATOM 2466 C C . GLN A 1 293 ? -10.012 12.789 16.983 1.00 81.19 293 GLN A C 1
ATOM 2468 O O . GLN A 1 293 ? -10.296 13.991 16.936 1.00 81.19 293 GLN A O 1
ATOM 2473 N N . ALA A 1 294 ? -8.795 12.337 17.300 1.00 79.19 294 ALA A N 1
ATOM 2474 C CA . ALA A 1 294 ? -7.658 13.204 17.593 1.00 79.19 294 ALA A CA 1
ATOM 2475 C C . ALA A 1 294 ? -7.293 14.085 16.386 1.00 79.19 294 ALA A C 1
ATOM 2477 O O . ALA A 1 294 ? -7.293 15.313 16.491 1.00 79.19 294 ALA A O 1
ATOM 2478 N N . ARG A 1 295 ? -7.116 13.487 15.202 1.00 72.31 295 ARG A N 1
ATOM 2479 C CA . ARG A 1 295 ? -6.783 14.219 13.965 1.00 72.31 295 ARG A CA 1
ATOM 2480 C C . ARG A 1 295 ? -7.875 15.202 13.533 1.00 72.31 295 ARG A C 1
ATOM 2482 O O . ARG A 1 295 ? -7.598 16.316 13.090 1.00 72.31 295 ARG A O 1
ATOM 2489 N N . ASN A 1 296 ? -9.146 14.833 13.695 1.00 72.62 296 ASN A N 1
ATOM 2490 C CA . ASN A 1 296 ? -10.266 15.730 13.403 1.00 72.62 296 ASN A CA 1
ATOM 2491 C C . ASN A 1 296 ? -10.287 16.946 14.349 1.00 72.62 296 ASN A C 1
ATOM 2493 O O . ASN A 1 296 ? -10.739 18.023 13.956 1.00 72.62 296 ASN A O 1
ATOM 2497 N N . LYS A 1 297 ? -9.806 16.799 15.591 1.00 75.38 297 LYS A N 1
ATOM 2498 C CA . LYS A 1 297 ? -9.638 17.923 16.520 1.00 75.38 297 LYS A CA 1
ATOM 2499 C C . LYS A 1 297 ? -8.519 18.861 16.049 1.00 75.38 297 LYS A C 1
ATOM 2501 O O . LYS A 1 297 ? -8.776 20.052 15.910 1.00 75.38 297 LYS A O 1
ATOM 2506 N N . GLU A 1 298 ? -7.355 18.323 15.694 1.00 69.19 298 GLU A N 1
ATOM 2507 C CA . GLU A 1 298 ? -6.206 19.094 15.180 1.00 69.19 298 GLU A CA 1
ATOM 2508 C C . GLU A 1 298 ? -6.546 19.869 13.889 1.00 69.19 298 GLU A C 1
ATOM 2510 O O . GLU A 1 298 ? -6.195 21.038 13.731 1.00 69.19 298 GLU A O 1
ATOM 2515 N N . ASN A 1 299 ? -7.315 19.264 12.977 1.00 66.00 299 ASN A N 1
ATOM 2516 C CA . ASN A 1 299 ? -7.801 19.946 11.773 1.00 66.00 299 ASN A CA 1
ATOM 2517 C C . ASN A 1 299 ? -8.748 21.121 12.100 1.00 66.00 299 ASN A C 1
ATOM 2519 O O . ASN A 1 299 ? -8.716 22.170 11.451 1.00 66.00 299 ASN A O 1
ATOM 2523 N N . LYS A 1 300 ? -9.607 20.988 13.124 1.00 67.75 300 LYS A N 1
ATOM 2524 C CA . LYS A 1 300 ? -10.502 22.082 13.553 1.00 67.75 300 LYS A CA 1
ATOM 2525 C C . LYS A 1 300 ? -9.739 23.282 14.108 1.00 67.75 300 LYS A C 1
ATOM 2527 O O . LYS A 1 300 ? -10.257 24.392 14.012 1.00 67.75 300 LYS A O 1
ATOM 2532 N N . GLU A 1 301 ? -8.537 23.064 14.627 1.00 70.56 301 GLU A N 1
ATOM 2533 C CA . GLU A 1 301 ? -7.633 24.099 15.138 1.00 70.56 301 GLU A CA 1
ATOM 2534 C C . GLU A 1 301 ? -6.872 24.834 14.011 1.00 70.56 301 GLU A C 1
ATOM 2536 O O . GLU A 1 301 ? -6.115 25.762 14.275 1.00 70.56 301 GLU A O 1
ATOM 2541 N N . GLY A 1 302 ? -7.136 24.496 12.739 1.00 60.91 302 GLY A N 1
ATOM 2542 C CA . GLY A 1 302 ? -6.656 25.239 11.568 1.00 60.91 302 GLY A CA 1
ATOM 2543 C C . GLY A 1 302 ? -5.391 24.672 10.922 1.00 60.91 302 GLY A C 1
ATOM 2544 O O . GLY A 1 302 ? -4.860 25.277 9.988 1.00 60.91 302 GLY A O 1
ATOM 2545 N N . ASN A 1 303 ? -4.920 23.506 11.369 1.00 63.97 303 ASN A N 1
ATOM 2546 C CA . ASN A 1 303 ? -3.765 22.842 10.782 1.00 63.97 303 ASN A CA 1
ATOM 2547 C C . ASN A 1 303 ? -4.143 22.146 9.457 1.00 63.97 303 ASN A C 1
ATOM 2549 O O . ASN A 1 303 ? -4.637 21.021 9.441 1.00 63.97 303 ASN A O 1
ATOM 2553 N N . LYS A 1 304 ? -3.901 22.817 8.323 1.00 57.97 304 LYS A N 1
ATOM 2554 C CA . LYS A 1 304 ? -4.173 22.266 6.980 1.00 57.97 304 LYS A CA 1
ATOM 2555 C C . LYS A 1 304 ? -3.323 21.035 6.644 1.00 57.97 304 LYS A C 1
ATOM 2557 O O . LYS A 1 304 ? -3.799 20.171 5.915 1.00 57.97 304 LYS A O 1
ATOM 2562 N N . LEU A 1 305 ? -2.111 20.931 7.195 1.00 59.19 305 LEU A N 1
ATOM 2563 C CA . LEU A 1 305 ? -1.263 19.745 7.043 1.00 59.19 305 LEU A CA 1
ATOM 2564 C C . LEU A 1 305 ? -1.899 18.537 7.750 1.00 59.19 305 LEU A C 1
ATOM 2566 O O . LEU A 1 305 ? -1.911 17.439 7.205 1.00 59.19 305 LEU A O 1
ATOM 2570 N N . ALA A 1 306 ? -2.554 18.760 8.896 1.00 63.38 306 ALA A N 1
ATOM 2571 C CA . ALA A 1 306 ? -3.310 17.717 9.592 1.00 63.38 306 ALA A CA 1
ATOM 2572 C C . ALA A 1 306 ? -4.512 17.205 8.778 1.00 63.38 306 ALA A C 1
ATOM 2574 O O . ALA A 1 306 ? -4.867 16.037 8.895 1.00 63.38 306 ALA A O 1
ATOM 2575 N N . ALA A 1 307 ? -5.131 18.042 7.936 1.00 61.06 307 ALA A N 1
ATOM 2576 C CA . ALA A 1 307 ? -6.222 17.618 7.056 1.00 61.06 307 ALA A CA 1
ATOM 2577 C C . ALA A 1 307 ? -5.738 16.643 5.975 1.00 61.06 307 ALA A C 1
ATOM 2579 O O . ALA A 1 307 ? -6.382 15.625 5.744 1.00 61.06 307 ALA A O 1
ATOM 2580 N N . HIS A 1 308 ? -4.605 16.943 5.338 1.00 64.31 308 HIS A N 1
ATOM 2581 C CA . HIS A 1 308 ? -4.008 16.069 4.332 1.00 64.31 308 HIS A CA 1
ATOM 2582 C C . HIS A 1 308 ? -3.520 14.756 4.960 1.00 64.31 308 HIS A C 1
ATOM 2584 O O . HIS A 1 308 ? -3.947 13.684 4.535 1.00 64.31 308 HIS A O 1
ATOM 2590 N N . ASN A 1 309 ? -2.760 14.840 6.058 1.00 65.62 309 ASN A N 1
ATOM 2591 C CA . ASN A 1 309 ? -2.271 13.665 6.782 1.00 65.62 309 ASN A CA 1
ATOM 2592 C C . ASN A 1 309 ? -3.423 12.794 7.302 1.00 65.62 309 ASN A C 1
ATOM 2594 O O . ASN A 1 309 ? -3.310 11.576 7.329 1.00 65.62 309 ASN A O 1
ATOM 2598 N N . LEU A 1 310 ? -4.556 13.382 7.700 1.00 74.88 310 LEU A N 1
ATOM 2599 C CA . LEU A 1 310 ? -5.740 12.616 8.095 1.00 74.88 310 LEU A CA 1
ATOM 2600 C C . LEU A 1 310 ? -6.264 11.739 6.955 1.00 74.88 310 LEU A C 1
ATOM 2602 O O . LEU A 1 310 ? -6.623 10.593 7.195 1.00 74.88 310 LEU A O 1
ATOM 2606 N N . VAL A 1 311 ? -6.333 12.265 5.733 1.00 71.56 311 VAL A N 1
ATOM 2607 C CA . VAL A 1 311 ? -6.861 11.512 4.589 1.00 71.56 311 VAL A CA 1
ATOM 2608 C C . VAL A 1 311 ? -5.939 10.374 4.192 1.00 71.56 311 VAL A C 1
ATOM 2610 O O . VAL A 1 311 ? -6.439 9.277 3.953 1.00 71.56 311 VAL A O 1
ATOM 2613 N N . VAL A 1 312 ? -4.630 10.635 4.173 1.00 68.88 312 VAL A N 1
ATOM 2614 C CA . VAL A 1 312 ? -3.610 9.610 3.938 1.00 68.88 312 VAL A CA 1
ATOM 2615 C C . VAL A 1 312 ? -3.800 8.498 4.964 1.00 68.88 312 VAL A C 1
ATOM 2617 O O . VAL A 1 312 ? -4.280 7.437 4.593 1.00 68.88 312 VAL A O 1
ATOM 2620 N N . ASN A 1 313 ? -3.660 8.795 6.260 1.00 73.00 313 ASN A N 1
ATOM 2621 C CA . ASN A 1 313 ? -3.794 7.809 7.340 1.00 73.00 313 ASN A CA 1
ATOM 2622 C C . ASN A 1 313 ? -5.127 7.027 7.337 1.00 73.00 313 ASN A C 1
ATOM 2624 O O . ASN A 1 313 ? -5.171 5.856 7.712 1.00 73.00 313 ASN A O 1
ATOM 2628 N N . LEU A 1 314 ? -6.238 7.668 6.943 1.00 81.06 314 LEU A N 1
ATOM 2629 C CA . LEU A 1 314 ? -7.537 7.002 6.787 1.00 81.06 314 LEU A CA 1
ATOM 2630 C C . LEU A 1 314 ? -7.516 5.957 5.669 1.00 81.06 314 LEU A C 1
ATOM 2632 O O . LEU A 1 314 ? -8.110 4.892 5.834 1.00 81.06 314 LEU A O 1
ATOM 2636 N N . LYS A 1 315 ? -6.878 6.278 4.536 1.00 80.31 315 LYS A N 1
ATOM 2637 C CA . LYS A 1 315 ? -6.693 5.356 3.413 1.00 80.31 315 LYS A CA 1
ATOM 2638 C C . LYS A 1 315 ? -5.848 4.165 3.852 1.00 80.31 315 LYS A C 1
ATOM 2640 O O . LYS A 1 315 ? -6.311 3.039 3.703 1.00 80.31 315 LYS A O 1
ATOM 2645 N N . GLU A 1 316 ? -4.677 4.414 4.432 1.00 71.50 316 GLU A N 1
ATOM 2646 C CA . GLU A 1 316 ? -3.696 3.368 4.774 1.00 71.50 316 GLU A CA 1
ATOM 2647 C C . GLU A 1 316 ? -4.300 2.340 5.726 1.00 71.50 316 GLU A C 1
ATOM 2649 O O . GLU A 1 316 ? -4.338 1.141 5.435 1.00 71.50 316 GLU A O 1
ATOM 2654 N N . TRP A 1 317 ? -4.843 2.823 6.849 1.00 86.44 317 TRP A N 1
ATOM 2655 C CA . TRP A 1 317 ? -5.397 1.954 7.878 1.00 86.44 317 TRP A CA 1
ATOM 2656 C C . TRP A 1 317 ? -6.543 1.115 7.320 1.00 86.44 317 TRP A C 1
ATOM 2658 O O . TRP A 1 317 ? -6.551 -0.097 7.506 1.00 86.44 317 TRP A O 1
ATOM 2668 N N . LEU A 1 318 ? -7.468 1.737 6.579 1.00 88.38 318 LEU A N 1
ATOM 2669 C CA . LEU A 1 318 ? -8.632 1.048 6.026 1.00 88.38 318 LEU A CA 1
ATOM 2670 C C . LEU A 1 318 ? -8.217 -0.063 5.058 1.00 88.38 318 LEU A C 1
ATOM 2672 O O . LEU A 1 318 ? -8.695 -1.187 5.176 1.00 88.38 318 LEU A O 1
ATOM 2676 N N . LEU A 1 319 ? -7.338 0.239 4.098 1.00 83.31 319 LEU A N 1
ATOM 2677 C CA . LEU A 1 319 ? -6.924 -0.741 3.093 1.00 83.31 319 LEU A CA 1
ATOM 2678 C C . LEU A 1 319 ? -6.143 -1.889 3.731 1.00 83.31 319 LEU A C 1
ATOM 2680 O O . LEU A 1 319 ? -6.402 -3.051 3.422 1.00 83.31 319 LEU A O 1
ATOM 2684 N N . SER A 1 320 ? -5.238 -1.570 4.656 1.00 80.94 320 SER A N 1
ATOM 2685 C CA . SER A 1 320 ? -4.483 -2.554 5.426 1.00 80.94 320 SER A CA 1
ATOM 2686 C C . SER A 1 320 ? -5.394 -3.470 6.243 1.00 80.94 320 SER A C 1
ATOM 2688 O O . SER A 1 320 ? -5.249 -4.690 6.180 1.00 80.94 320 SER A O 1
ATOM 2690 N N . HIS A 1 321 ? -6.306 -2.883 7.020 1.00 86.06 321 HIS A N 1
ATOM 2691 C CA . HIS A 1 321 ? -7.200 -3.602 7.926 1.00 86.06 321 HIS A CA 1
ATOM 2692 C C . HIS A 1 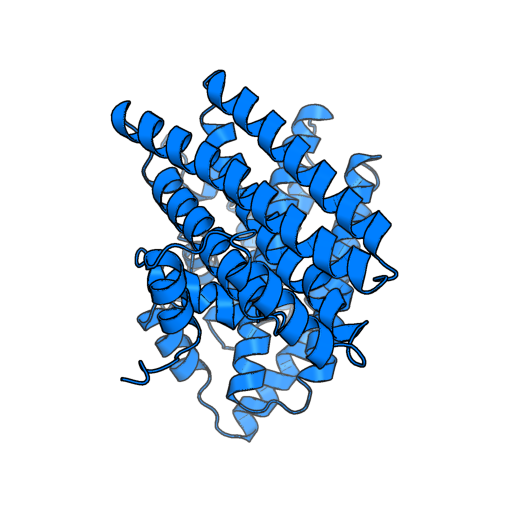321 ? -8.082 -4.578 7.144 1.00 86.06 321 HIS A C 1
ATOM 2694 O O . HIS A 1 321 ? -8.046 -5.776 7.408 1.00 86.06 321 HIS A O 1
ATOM 2700 N N . ILE A 1 322 ? -8.705 -4.119 6.054 1.00 89.31 322 ILE A N 1
ATOM 2701 C CA . ILE A 1 322 ? -9.511 -4.988 5.184 1.00 89.31 322 ILE A CA 1
ATOM 2702 C C . ILE A 1 322 ? -8.667 -6.106 4.564 1.00 89.31 322 ILE A C 1
ATOM 2704 O O . ILE A 1 322 ? -9.069 -7.273 4.525 1.00 89.31 322 ILE A O 1
ATOM 2708 N N . ALA A 1 323 ? -7.488 -5.763 4.039 1.00 81.94 323 ALA A N 1
ATOM 2709 C CA . ALA A 1 323 ? -6.666 -6.711 3.297 1.00 81.94 323 ALA A CA 1
ATOM 2710 C C . ALA A 1 323 ? -6.031 -7.791 4.186 1.00 81.94 323 ALA A C 1
ATOM 2712 O O . ALA A 1 323 ? -5.691 -8.858 3.663 1.00 81.94 323 ALA A O 1
ATOM 2713 N N . VAL A 1 324 ? -5.852 -7.519 5.484 1.00 79.69 324 VAL A N 1
ATOM 2714 C CA . VAL A 1 324 ? -5.107 -8.369 6.424 1.00 79.69 324 VAL A CA 1
ATOM 2715 C C . VAL A 1 324 ? -5.989 -8.897 7.548 1.00 79.69 324 VAL A C 1
ATOM 2717 O O . VAL A 1 324 ? -6.027 -10.108 7.745 1.00 79.69 324 VAL A O 1
ATOM 2720 N N . GLU A 1 325 ? -6.683 -8.031 8.279 1.00 87.06 325 GLU A N 1
ATOM 2721 C CA . GLU A 1 325 ? -7.453 -8.389 9.473 1.00 87.06 325 GLU A CA 1
ATOM 2722 C C . GLU A 1 325 ? -8.835 -8.936 9.097 1.00 87.06 325 GLU A C 1
ATOM 2724 O O . GLU A 1 325 ? -9.166 -10.063 9.466 1.00 87.06 325 GLU A O 1
ATOM 2729 N N . ASP A 1 326 ? -9.612 -8.220 8.281 1.00 91.38 326 ASP A N 1
ATOM 2730 C CA . ASP A 1 326 ? -11.006 -8.603 7.979 1.00 91.38 326 ASP A CA 1
ATOM 2731 C C . ASP A 1 326 ? -11.061 -9.880 7.138 1.00 91.38 326 ASP A C 1
ATOM 2733 O O . ASP A 1 326 ? -11.933 -10.736 7.302 1.00 91.38 326 ASP A O 1
ATOM 2737 N N . LYS A 1 327 ? -10.062 -10.096 6.274 1.00 87.69 327 LYS A N 1
ATOM 2738 C CA . LYS A 1 327 ? -9.921 -11.370 5.551 1.00 87.69 327 LYS A CA 1
ATOM 2739 C C . LYS A 1 327 ? -9.739 -12.574 6.468 1.00 87.69 327 LYS A C 1
ATOM 2741 O O . LYS A 1 327 ? -10.112 -13.689 6.081 1.00 87.69 327 LYS A O 1
ATOM 2746 N N . GLN A 1 328 ? -9.170 -12.392 7.661 1.00 87.12 328 GLN A N 1
ATOM 2747 C CA . GLN A 1 328 ? -8.980 -13.505 8.588 1.00 87.12 328 GLN A CA 1
ATOM 2748 C C . GLN A 1 328 ? -10.311 -14.052 9.103 1.00 87.12 328 GLN A C 1
ATOM 2750 O O . GLN A 1 328 ? -10.377 -15.254 9.376 1.00 87.12 328 GLN A O 1
ATOM 2755 N N . ILE A 1 329 ? -11.369 -13.233 9.138 1.00 87.31 329 ILE A N 1
ATOM 2756 C CA . ILE A 1 329 ? -12.719 -13.603 9.584 1.00 87.31 329 ILE A CA 1
ATOM 2757 C C . ILE A 1 329 ? -13.223 -14.809 8.790 1.00 87.31 329 ILE A C 1
ATOM 2759 O O . ILE A 1 329 ? -13.484 -15.867 9.365 1.00 87.31 329 ILE A O 1
ATOM 2763 N N . VAL A 1 330 ? -13.272 -14.704 7.458 1.00 82.50 330 VAL A N 1
ATOM 2764 C CA . VAL A 1 330 ? -13.725 -15.816 6.605 1.00 82.50 330 VAL A CA 1
ATOM 2765 C C . VAL A 1 330 ? -12.722 -16.957 6.569 1.00 82.50 330 VAL A C 1
ATOM 2767 O O . VAL A 1 330 ? -13.122 -18.118 6.530 1.00 82.50 330 VAL A O 1
ATOM 2770 N N . SER A 1 331 ? -11.420 -16.667 6.626 1.00 80.44 331 SER A N 1
ATOM 2771 C CA . SER A 1 331 ? -10.415 -17.733 6.619 1.00 80.44 331 SER A CA 1
ATOM 2772 C C . SER A 1 331 ? -10.487 -18.634 7.861 1.00 80.44 331 SER A C 1
ATOM 2774 O O . SER A 1 331 ? -10.245 -19.833 7.739 1.00 80.44 331 SER A O 1
ATOM 2776 N N . THR A 1 332 ? -10.862 -18.063 9.011 1.00 83.56 332 THR A N 1
ATOM 2777 C CA . THR A 1 332 ? -10.940 -18.730 10.319 1.00 83.56 332 THR A CA 1
ATOM 2778 C C . THR A 1 332 ? -12.306 -19.375 10.547 1.00 83.56 332 THR A C 1
ATOM 2780 O O . THR A 1 332 ? -12.387 -20.430 11.164 1.00 83.56 332 THR A O 1
ATOM 2783 N N . MET A 1 333 ? -13.380 -18.784 10.014 1.00 85.19 333 MET A N 1
ATOM 2784 C CA . MET A 1 333 ? -14.763 -19.251 10.195 1.00 85.19 333 MET A CA 1
ATOM 2785 C C . MET A 1 333 ? -15.339 -19.892 8.924 1.00 85.19 333 MET A C 1
ATOM 2787 O O . MET A 1 333 ? -16.516 -19.722 8.610 1.00 85.19 333 MET A O 1
ATOM 2791 N N . ARG A 1 334 ? -14.513 -20.638 8.174 1.00 82.94 334 ARG A N 1
ATOM 2792 C CA . ARG A 1 334 ? -14.942 -21.299 6.923 1.00 82.94 334 ARG A CA 1
ATOM 2793 C C . ARG A 1 334 ? -16.118 -22.247 7.133 1.00 82.94 334 ARG A C 1
ATOM 2795 O O . ARG A 1 334 ? -17.012 -22.286 6.297 1.00 82.94 334 ARG A O 1
ATOM 2802 N N . GLU A 1 335 ? -16.120 -22.986 8.240 1.00 85.31 335 GLU A N 1
ATOM 2803 C CA . GLU A 1 335 ? -17.176 -23.954 8.564 1.00 85.31 335 GLU A CA 1
ATOM 2804 C C . GLU A 1 335 ? -18.523 -23.274 8.846 1.00 85.31 335 GLU A C 1
ATOM 2806 O O . GLU A 1 335 ? -19.566 -23.833 8.528 1.00 85.31 335 GLU A O 1
ATOM 2811 N N . ASN A 1 336 ? -18.508 -22.034 9.348 1.00 88.06 336 ASN A N 1
ATOM 2812 C CA . ASN A 1 336 ? -19.711 -21.243 9.617 1.00 88.06 336 ASN A CA 1
ATOM 2813 C C . ASN A 1 336 ? -20.066 -20.279 8.475 1.00 88.06 336 ASN A C 1
ATOM 2815 O O . ASN A 1 336 ? -20.947 -19.438 8.642 1.00 88.06 336 ASN A O 1
ATOM 2819 N N . HIS A 1 337 ? -19.398 -20.350 7.319 1.00 88.25 337 HIS A N 1
ATOM 2820 C CA . HIS A 1 337 ? -19.549 -19.332 6.278 1.00 88.25 337 HIS A CA 1
ATOM 2821 C C . HIS A 1 337 ? -20.995 -19.201 5.774 1.00 88.25 337 HIS A C 1
ATOM 2823 O O . HIS A 1 337 ? -21.506 -18.089 5.667 1.00 88.25 337 HIS A O 1
ATOM 2829 N N . GLU A 1 338 ? -21.690 -20.316 5.529 1.00 89.25 338 GLU A N 1
ATOM 2830 C CA . GLU A 1 338 ? -23.102 -20.286 5.116 1.00 89.25 338 GLU A CA 1
ATOM 2831 C C . GLU A 1 338 ? -24.007 -19.665 6.189 1.00 89.25 338 GLU A C 1
ATOM 2833 O O . GLU A 1 338 ? -24.877 -18.851 5.878 1.00 89.25 338 GLU A O 1
ATOM 2838 N N . GLU A 1 339 ? -23.768 -19.982 7.462 1.00 90.94 339 GLU A N 1
ATOM 2839 C CA . GLU A 1 339 ? -24.521 -19.424 8.587 1.00 90.94 339 GLU A CA 1
ATOM 2840 C C . GLU A 1 339 ? -24.268 -17.918 8.737 1.00 90.94 339 GLU A C 1
ATOM 2842 O O . GLU A 1 339 ? -25.199 -17.158 9.000 1.00 90.94 339 GLU A O 1
ATOM 2847 N N . ILE A 1 340 ? -23.034 -17.462 8.497 1.00 90.56 340 ILE A N 1
ATOM 2848 C CA . ILE A 1 340 ? -22.675 -16.038 8.461 1.00 90.56 340 ILE A CA 1
ATOM 2849 C C . ILE A 1 340 ? -23.428 -15.325 7.331 1.00 90.56 340 ILE A C 1
ATOM 2851 O O . ILE A 1 340 ? -23.938 -14.218 7.525 1.00 90.56 340 ILE A O 1
ATOM 2855 N N . LEU A 1 341 ? -23.546 -15.943 6.151 1.00 89.69 341 LEU A N 1
ATOM 2856 C CA . LEU A 1 341 ? -24.310 -15.382 5.031 1.00 89.69 341 LEU A CA 1
ATOM 2857 C C . LEU A 1 341 ? -25.813 -15.288 5.337 1.00 89.69 341 LEU A C 1
ATOM 2859 O O . LEU A 1 341 ? -26.461 -14.324 4.926 1.00 89.69 341 LEU A O 1
ATOM 2863 N N . ILE A 1 342 ? -26.369 -16.253 6.071 1.00 89.56 342 ILE A N 1
ATOM 2864 C CA . ILE A 1 342 ? -27.768 -16.215 6.521 1.00 89.56 342 ILE A CA 1
ATOM 2865 C C . ILE A 1 342 ? -27.953 -15.115 7.569 1.00 89.56 342 ILE A C 1
ATOM 2867 O O . ILE A 1 342 ? -28.781 -14.226 7.382 1.00 89.56 342 ILE A O 1
ATOM 2871 N N . TYR A 1 343 ? -27.130 -15.107 8.618 1.00 89.69 343 TYR A N 1
ATOM 2872 C CA . TYR A 1 343 ? -27.214 -14.127 9.700 1.00 89.69 343 TYR A CA 1
ATOM 2873 C C . TYR A 1 343 ? -27.007 -12.690 9.203 1.00 89.69 343 TYR A C 1
ATOM 2875 O O . TYR A 1 343 ? -27.732 -11.772 9.580 1.00 89.69 343 TYR A O 1
ATOM 2883 N N . SER A 1 344 ? -26.059 -12.476 8.288 1.00 85.25 344 SER A N 1
ATOM 2884 C CA . SER A 1 344 ? -25.863 -11.163 7.664 1.00 85.25 344 SER A CA 1
ATOM 2885 C C . SER A 1 344 ? -27.069 -10.708 6.838 1.00 85.25 344 SER A C 1
ATOM 2887 O O . SER A 1 344 ? -27.313 -9.505 6.754 1.00 85.25 344 SER A O 1
ATOM 2889 N N . ARG A 1 345 ? -27.853 -11.636 6.272 1.00 83.56 345 ARG A N 1
ATOM 2890 C CA . ARG A 1 345 ? -29.126 -11.323 5.610 1.00 83.56 345 ARG A CA 1
ATOM 2891 C C . ARG A 1 345 ? -30.214 -10.941 6.608 1.00 83.56 345 ARG A C 1
ATOM 2893 O O . ARG A 1 345 ? -30.868 -9.925 6.400 1.00 83.56 345 ARG A O 1
ATOM 2900 N N . GLU A 1 346 ? -30.340 -11.673 7.710 1.00 85.75 346 GLU A N 1
ATOM 2901 C CA . GLU A 1 346 ? -31.283 -11.351 8.793 1.00 85.75 346 GLU A CA 1
ATOM 2902 C C . GLU A 1 346 ? -31.034 -9.943 9.357 1.00 85.75 346 GLU A C 1
ATOM 2904 O O . GLU A 1 346 ? -31.963 -9.153 9.516 1.00 85.75 346 GLU A O 1
ATOM 2909 N N . LEU A 1 347 ? -29.764 -9.562 9.543 1.00 81.00 347 LEU A N 1
ATOM 2910 C CA . LEU A 1 347 ? -29.391 -8.210 9.975 1.00 81.00 347 LEU A CA 1
ATOM 2911 C C . LEU A 1 347 ? -29.808 -7.106 8.983 1.00 81.00 347 LEU A C 1
ATOM 2913 O O . LEU A 1 347 ? -30.027 -5.959 9.392 1.00 81.00 347 LEU A O 1
ATOM 2917 N N . MET A 1 348 ? -29.924 -7.417 7.688 1.00 73.88 348 MET A N 1
ATOM 2918 C CA . MET A 1 348 ? -30.466 -6.482 6.694 1.00 73.88 348 MET A CA 1
ATOM 2919 C C . MET A 1 348 ? -31.994 -6.388 6.787 1.00 73.88 348 MET A C 1
ATOM 2921 O O . MET A 1 348 ? -32.542 -5.283 6.743 1.00 73.88 348 MET A O 1
ATOM 2925 N N . ASP A 1 349 ? -32.672 -7.525 6.949 1.00 73.56 349 ASP A N 1
ATOM 2926 C CA . ASP A 1 349 ? -34.137 -7.617 6.969 1.00 73.56 349 ASP A CA 1
ATOM 2927 C C . ASP A 1 349 ? -34.746 -6.977 8.230 1.00 73.56 349 ASP A C 1
ATOM 2929 O O . ASP A 1 349 ? -35.750 -6.261 8.147 1.00 73.56 349 ASP A O 1
ATOM 2933 N N . ASP A 1 350 ? -34.068 -7.096 9.375 1.00 71.06 350 ASP A N 1
ATOM 2934 C CA . ASP A 1 350 ? -34.466 -6.483 10.651 1.00 71.06 350 ASP A CA 1
ATOM 2935 C C . ASP A 1 350 ? -34.242 -4.957 10.704 1.00 71.06 350 ASP A C 1
ATOM 2937 O O . ASP A 1 350 ? -34.443 -4.317 11.741 1.00 71.06 350 ASP A O 1
ATOM 2941 N N . LYS A 1 351 ? -33.812 -4.336 9.593 1.00 62.72 351 LYS A N 1
ATOM 2942 C CA . LYS A 1 351 ? -33.415 -2.915 9.496 1.00 62.72 351 LYS A CA 1
ATOM 2943 C C . LYS A 1 351 ? -32.331 -2.506 10.502 1.00 62.72 351 LYS A C 1
ATOM 2945 O O . LYS A 1 351 ? -32.146 -1.314 10.757 1.00 62.72 351 LYS A O 1
ATOM 2950 N N . MET A 1 352 ? -31.591 -3.473 11.045 1.00 62.12 352 MET A N 1
ATOM 2951 C CA . MET A 1 352 ? -30.422 -3.233 11.896 1.00 62.12 352 MET A CA 1
ATOM 2952 C C . MET A 1 352 ? -29.283 -2.580 11.101 1.00 62.12 352 MET A C 1
ATOM 2954 O O . MET A 1 352 ? -28.472 -1.858 11.679 1.00 62.12 352 MET A O 1
ATOM 2958 N N . VAL A 1 353 ? -29.258 -2.774 9.775 1.00 66.56 353 VAL A N 1
ATOM 2959 C CA . VAL A 1 353 ? -28.323 -2.132 8.843 1.00 66.56 353 VAL A CA 1
ATOM 2960 C C . VAL A 1 353 ? -29.100 -1.373 7.764 1.00 66.56 353 VAL A C 1
ATOM 2962 O O . VAL A 1 353 ? -29.817 -1.959 6.957 1.00 66.56 353 VAL A O 1
ATOM 2965 N N . ASN A 1 354 ? -28.959 -0.046 7.723 1.00 71.81 354 ASN A N 1
ATOM 2966 C CA . ASN A 1 354 ? -29.630 0.789 6.724 1.00 71.81 354 ASN A CA 1
ATOM 2967 C C . ASN A 1 354 ? -28.761 0.957 5.467 1.00 71.81 354 ASN A C 1
ATOM 2969 O O . ASN A 1 354 ? -27.866 1.804 5.437 1.00 71.81 354 ASN A O 1
ATOM 2973 N N . ILE A 1 355 ? -29.045 0.176 4.422 1.00 78.44 355 ILE A N 1
ATOM 2974 C CA . ILE A 1 355 ? -28.337 0.244 3.137 1.00 78.44 355 ILE A CA 1
ATOM 2975 C C . ILE A 1 355 ? -29.070 1.195 2.193 1.00 78.44 355 ILE A C 1
ATOM 2977 O O . ILE A 1 355 ? -30.191 0.941 1.749 1.00 78.44 355 ILE A O 1
ATOM 2981 N N . LYS A 1 356 ? -28.420 2.296 1.818 1.00 80.56 356 LYS A N 1
ATOM 2982 C CA . LYS A 1 356 ? -28.966 3.219 0.818 1.00 80.56 356 LYS A CA 1
ATOM 2983 C C . LYS A 1 356 ? -28.836 2.615 -0.578 1.00 80.56 356 LYS A C 1
ATOM 2985 O O . LYS A 1 356 ? -27.816 2.019 -0.920 1.00 80.56 356 LYS A O 1
ATOM 2990 N N . LYS A 1 357 ? -29.809 2.908 -1.448 1.00 76.12 357 LYS A N 1
ATOM 2991 C CA . LYS A 1 357 ? -29.789 2.529 -2.874 1.00 76.12 357 LYS A CA 1
ATOM 2992 C C . LYS A 1 357 ? -28.470 2.883 -3.575 1.00 76.12 357 LYS A C 1
ATOM 2994 O O . LYS A 1 357 ? -27.961 2.088 -4.352 1.00 76.12 357 LYS A O 1
ATOM 2999 N N . SER A 1 358 ? -27.885 4.040 -3.257 1.00 74.44 358 SER A N 1
ATOM 3000 C CA . SER A 1 358 ? -26.598 4.474 -3.815 1.00 74.44 358 SER A CA 1
ATOM 3001 C C . SER A 1 358 ? -25.430 3.546 -3.467 1.00 74.44 358 SER A C 1
ATOM 3003 O O . SER A 1 358 ? -24.495 3.434 -4.252 1.00 74.44 358 SER A O 1
ATOM 3005 N N . GLN A 1 359 ? -25.466 2.900 -2.299 1.00 84.00 359 GLN A N 1
ATOM 3006 C CA . GLN A 1 359 ? -24.427 1.970 -1.854 1.00 84.00 359 GLN A CA 1
ATOM 3007 C C . GLN A 1 359 ? -24.554 0.648 -2.598 1.00 84.00 359 GLN A C 1
ATOM 3009 O O . GLN A 1 359 ? -23.563 0.136 -3.102 1.00 84.00 359 GLN A O 1
ATOM 3014 N N . LEU A 1 360 ? -25.787 0.158 -2.751 1.00 82.88 360 LEU A N 1
ATOM 3015 C CA . LEU A 1 360 ? -26.077 -1.044 -3.526 1.00 82.88 360 LEU A CA 1
ATOM 3016 C C . LEU A 1 360 ? -25.739 -0.861 -5.015 1.00 82.88 360 LEU A C 1
ATOM 3018 O O . LEU A 1 360 ? -25.127 -1.734 -5.625 1.00 82.88 360 LEU A O 1
ATOM 3022 N N . ASP A 1 361 ? -26.088 0.288 -5.602 1.00 74.38 361 ASP A N 1
ATOM 3023 C CA . ASP A 1 361 ? -25.733 0.617 -6.987 1.00 74.38 361 ASP A CA 1
ATOM 3024 C C . ASP A 1 361 ? -24.207 0.672 -7.179 1.00 74.38 361 ASP A C 1
ATOM 3026 O O . ASP A 1 361 ? -23.700 0.184 -8.189 1.00 74.38 361 ASP A O 1
ATOM 3030 N N . LEU A 1 362 ? -23.464 1.244 -6.222 1.00 83.69 362 LEU A N 1
ATOM 3031 C CA . LEU A 1 362 ? -22.001 1.265 -6.265 1.00 83.69 362 LEU A CA 1
ATOM 3032 C C . LEU A 1 362 ? -21.412 -0.142 -6.131 1.00 83.69 362 LEU A C 1
ATOM 3034 O O . LEU A 1 362 ? -20.583 -0.518 -6.954 1.00 83.69 362 LEU A O 1
ATOM 3038 N N . TYR A 1 363 ? -21.871 -0.911 -5.143 1.00 88.06 363 TYR A N 1
ATOM 3039 C CA . TYR A 1 363 ? -21.461 -2.294 -4.914 1.00 88.06 363 TYR A CA 1
ATOM 3040 C C . TYR A 1 363 ? -21.591 -3.115 -6.196 1.00 88.06 363 TYR A C 1
ATOM 3042 O O . TYR A 1 363 ? -20.590 -3.617 -6.697 1.00 88.06 363 TYR A O 1
ATOM 3050 N N . ASN A 1 364 ? -22.781 -3.120 -6.809 1.00 81.81 364 ASN A N 1
ATOM 3051 C CA . ASN A 1 364 ? -23.060 -3.839 -8.056 1.00 81.81 364 ASN A CA 1
ATOM 3052 C C . ASN A 1 364 ? -22.138 -3.429 -9.215 1.00 81.81 364 ASN A C 1
ATOM 3054 O O . ASN A 1 364 ? -21.737 -4.276 -10.014 1.00 81.81 364 ASN A O 1
ATOM 3058 N N . ARG A 1 365 ? -21.795 -2.137 -9.318 1.00 81.38 365 ARG A N 1
ATOM 3059 C CA . ARG A 1 365 ? -20.865 -1.636 -10.344 1.00 81.38 365 ARG A CA 1
ATOM 3060 C C . ARG A 1 365 ? -19.435 -2.115 -10.109 1.00 81.38 365 ARG A C 1
ATOM 3062 O O . ARG A 1 365 ? -18.759 -2.412 -11.087 1.00 81.38 365 ARG A O 1
ATOM 3069 N N . VAL A 1 366 ? -18.989 -2.185 -8.856 1.00 83.38 366 VAL A N 1
ATOM 3070 C CA . VAL A 1 366 ? -17.617 -2.583 -8.498 1.00 83.38 366 VAL A CA 1
ATOM 3071 C C . VAL A 1 366 ? -17.410 -4.090 -8.648 1.00 83.38 366 VAL A C 1
ATOM 3073 O O . VAL A 1 366 ? -16.420 -4.515 -9.232 1.00 83.38 366 VAL A O 1
ATOM 3076 N N . ILE A 1 367 ? -18.368 -4.902 -8.200 1.00 81.06 367 ILE A N 1
ATOM 3077 C CA . ILE A 1 367 ? -18.276 -6.371 -8.280 1.00 81.06 367 ILE A CA 1
ATOM 3078 C C . ILE A 1 367 ? -18.648 -6.942 -9.659 1.00 81.06 367 ILE A C 1
ATOM 3080 O O . ILE A 1 367 ? -18.571 -8.147 -9.873 1.00 81.06 367 ILE A O 1
ATOM 3084 N N . GLY A 1 368 ? -19.090 -6.103 -10.601 1.00 68.19 368 GLY A N 1
ATOM 3085 C CA . GLY A 1 368 ? -19.412 -6.532 -11.964 1.00 68.19 368 GLY A CA 1
ATOM 3086 C C . GLY A 1 368 ? -20.723 -7.313 -12.115 1.00 68.19 368 GLY A C 1
ATOM 3087 O O . GLY A 1 368 ? -20.941 -7.931 -13.161 1.00 68.19 368 GLY A O 1
ATOM 3088 N N . LEU A 1 369 ? -21.635 -7.266 -11.134 1.00 46.19 369 LEU A N 1
ATOM 3089 C CA . LEU A 1 369 ? -22.980 -7.815 -11.305 1.00 46.19 369 LEU A CA 1
ATOM 3090 C C . LEU A 1 369 ? -23.741 -6.943 -12.313 1.00 46.19 369 LEU A C 1
ATOM 3092 O O . LEU A 1 369 ? -24.316 -5.903 -11.979 1.00 46.19 369 LEU A O 1
ATOM 3096 N N . LYS A 1 370 ? -23.763 -7.374 -13.583 1.00 33.69 370 LYS A N 1
ATOM 3097 C CA . LYS A 1 370 ? -24.788 -6.939 -14.541 1.00 33.69 370 LYS A CA 1
ATOM 3098 C C . LYS A 1 370 ? -26.131 -7.064 -13.829 1.00 33.69 370 LYS A C 1
ATOM 3100 O O . LYS A 1 370 ? -26.472 -8.159 -13.395 1.00 33.69 370 LYS A O 1
ATOM 3105 N N . ARG A 1 371 ? -26.863 -5.948 -13.712 1.00 28.03 371 ARG A N 1
ATOM 3106 C CA . ARG A 1 371 ? -28.241 -5.906 -13.203 1.00 28.03 371 ARG A CA 1
ATOM 3107 C C . ARG A 1 371 ? -29.000 -7.136 -13.704 1.00 28.03 371 ARG A C 1
ATOM 3109 O O . ARG A 1 371 ? -29.294 -7.215 -14.898 1.00 28.03 371 ARG A O 1
ATOM 3116 N N . ILE A 1 372 ? -29.307 -8.070 -12.808 1.00 28.73 372 ILE A N 1
ATOM 3117 C CA . ILE A 1 372 ? -30.406 -8.995 -13.051 1.00 28.73 372 ILE A CA 1
ATOM 3118 C C . ILE A 1 372 ? -31.643 -8.097 -13.023 1.00 28.73 372 ILE A C 1
ATOM 3120 O O . ILE A 1 372 ? -31.879 -7.391 -12.041 1.00 28.73 372 ILE A O 1
ATOM 3124 N N . LYS A 1 373 ? -32.276 -7.989 -14.192 1.00 29.97 373 LYS A N 1
ATOM 3125 C CA . LYS A 1 373 ? -33.506 -7.228 -14.409 1.00 29.97 373 LYS A CA 1
ATOM 3126 C C . LYS A 1 373 ? -34.637 -7.750 -13.543 1.00 29.97 373 LYS A C 1
ATOM 3128 O O . LYS A 1 373 ? -34.684 -8.986 -13.358 1.00 29.97 373 LYS A O 1
#

Secondary structure (DSSP, 8-state):
----HHHHTT--HHHHHHHHHHHHHHT---S-HHHHHHHHHHHHHHHHHHHHHHS---HHHHHHHHHHHHHHHHHHHHHHHHHHHHHHHHTT-TTHHHHHHHHHHHHHHHHHHHHHHTT-HHHHHHHHHHHHHHHHHHHIIIIIHHHHHHHHHTT--HHHHHHHHHHTT-S-B-HHHHHHHHHHHT--S---B----HHHHHHHHHHHTT---S-HHHHHHHHHHHHHHHHHHHHHTT--SHHHHHHHHHHHHHHHHHHHHHHHHHHHHHHHTT-TTHHHHHHHHHHHHHHHHHHHHHHHTT-HHHHHHHHHHHHHHHHHHIIIIIHHHHHH-GGGHHHHHHHHHHHHHTTSS---HHHHHHHHHHTT-----

Sequence (373 aa):
MATTLLEFLGLTPELEQEIDKIWKEGGYSLNIPVIDLQHLWLIFLISDLEKLQKMDLKKDELKVYYENITHELIDFTIEHFSLEEGIFLRFDYPNNAQHKKQHQQFIYVLKDRVEEVSIDPVSSIEKLIKFLKNWLFSHIIEHDQEYKKYFLEHKIDINAYCKGLIKDKMVNIDKAQANLYNRITSSREVKEILNEDILSNIIHIWQTYNLSVQIPIIDLQHIWLIKMVVELDLASKTMGTTKRDGIFKSIIKNAVQYTKDHFTLEEKIMEKFHYPGLHNHVKQHKNFIEFIQARNKENKEGNKLAAHNLVVNLKEWLLSHIAVEDKQIVSTMRENHEEILIYSRELMDDKMVNIKKSQLDLYNRVIGLKRIK

Radius of gyration: 21.49 Å; chains: 1; bounding box: 60×55×46 Å